Protein AF-A0ABD0NMG0-F1 (afdb_monomer_lite)

Radius of gyration: 40.28 Å; chains: 1; bounding box: 79×23×132 Å

Foldseek 3Di:
DVLCVVLVVLVVVLVVCVVVVPPCNVVSVVVNVVVVVVSVVVVVVVVVVVVVVVVVVVLVVVLLVLLVVLQVLLVVLVVVLVVLLVLLVPQDDDDALVSLVVNVVVLVVVVVCVVVSVVSLVVSVVSLVVSVVSVDDDRPNDPDDNVVVVVSVVVSVVSSVVSVVNSVVVNVVNVVVVVVVVVCVVVVVVVVVVVVVD

InterPro domains:
  IPR002017 Spectrin repeat [PF00435] (3-55)
  IPR002017 Spectrin repeat [PF00435] (66-168)
  IPR018159 Spectrin/alpha-actinin [SM00150] (68-168)
  IPR018159 Spectrin/alpha-actinin [cd00176] (3-170)

Structure (mmCIF, N/CA/C/O backbone):
data_AF-A0ABD0NMG0-F1
#
_entry.id   AF-A0ABD0NMG0-F1
#
loop_
_atom_site.group_PDB
_atom_site.id
_atom_site.type_symbol
_atom_site.label_atom_id
_atom_site.label_alt_id
_atom_site.label_comp_id
_atom_site.label_asym_id
_atom_site.label_entity_id
_atom_site.label_seq_id
_atom_site.pdbx_PDB_ins_code
_atom_site.Cartn_x
_atom_site.Cartn_y
_atom_site.Cartn_z
_atom_site.occupancy
_atom_site.B_iso_or_equiv
_atom_site.auth_seq_id
_atom_site.auth_comp_id
_atom_site.auth_asym_id
_atom_site.auth_atom_id
_atom_site.pdbx_PDB_model_num
ATOM 1 N N . ALA A 1 1 ? 34.926 8.921 -32.887 1.00 48.12 1 ALA A N 1
ATOM 2 C CA . ALA A 1 1 ? 36.175 9.014 -33.669 1.00 48.12 1 ALA A CA 1
ATOM 3 C C . ALA A 1 1 ? 36.434 7.733 -34.470 1.00 48.12 1 ALA A C 1
ATOM 5 O O . ALA A 1 1 ? 36.365 7.785 -35.687 1.00 48.12 1 ALA A O 1
ATOM 6 N N . PHE A 1 2 ? 36.580 6.569 -33.824 1.00 53.22 2 PHE A N 1
ATOM 7 C CA . PHE A 1 2 ? 36.990 5.315 -34.486 1.00 53.22 2 PHE A CA 1
ATOM 8 C C . PHE A 1 2 ? 36.037 4.762 -35.575 1.00 53.22 2 PHE A C 1
ATOM 10 O O . PHE A 1 2 ? 36.472 4.099 -36.507 1.00 53.22 2 PHE A O 1
ATOM 17 N N . GLN A 1 3 ? 34.728 5.043 -35.498 1.00 58.59 3 GLN A N 1
ATOM 18 C CA . GLN A 1 3 ? 33.740 4.494 -36.445 1.00 58.59 3 GLN A CA 1
ATOM 19 C C . GLN A 1 3 ? 33.881 5.028 -37.880 1.00 58.59 3 GLN A C 1
ATOM 21 O O . GLN A 1 3 ? 33.491 4.341 -38.814 1.00 58.59 3 GLN A O 1
ATOM 26 N N . GLN A 1 4 ? 34.406 6.240 -38.073 1.00 69.06 4 GLN A N 1
ATOM 27 C CA . GLN A 1 4 ? 34.440 6.883 -39.394 1.00 69.06 4 GLN A CA 1
ATOM 28 C C . GLN A 1 4 ? 35.815 6.809 -40.061 1.00 69.06 4 GLN A C 1
ATOM 30 O O . GLN A 1 4 ? 35.893 6.857 -41.282 1.00 69.06 4 GLN A O 1
ATOM 35 N N . GLU A 1 5 ? 36.884 6.622 -39.290 1.00 78.31 5 GLU A N 1
ATOM 36 C CA . GLU A 1 5 ? 38.265 6.699 -39.774 1.00 78.31 5 GLU A CA 1
ATOM 37 C C . GLU A 1 5 ? 38.571 5.672 -40.879 1.00 78.31 5 GLU A C 1
ATOM 39 O O . GLU A 1 5 ? 39.119 6.022 -41.922 1.00 78.31 5 GLU A O 1
ATOM 44 N N . GLY A 1 6 ? 38.115 4.424 -40.722 1.00 85.75 6 GLY A N 1
ATOM 45 C CA . GLY A 1 6 ? 38.316 3.380 -41.733 1.00 85.75 6 GLY A CA 1
ATOM 46 C C . GLY A 1 6 ? 37.591 3.652 -43.058 1.00 85.75 6 GLY A C 1
ATOM 47 O O . GLY A 1 6 ? 38.172 3.485 -44.130 1.00 85.75 6 GLY A O 1
ATOM 48 N N . ILE A 1 7 ? 36.337 4.112 -43.005 1.00 90.31 7 ILE A N 1
ATOM 49 C CA . ILE A 1 7 ? 35.556 4.442 -44.209 1.00 90.31 7 ILE A CA 1
ATOM 50 C C . ILE A 1 7 ? 36.103 5.699 -44.886 1.00 90.31 7 ILE A C 1
ATOM 52 O O . ILE A 1 7 ? 36.190 5.732 -46.115 1.00 90.31 7 ILE A O 1
ATOM 56 N N . THR A 1 8 ? 36.519 6.701 -44.110 1.00 90.06 8 THR A N 1
ATOM 57 C CA . THR A 1 8 ? 37.160 7.915 -44.626 1.00 90.06 8 THR A CA 1
ATOM 58 C C . THR A 1 8 ? 38.449 7.575 -45.370 1.00 90.06 8 THR A C 1
ATOM 60 O O . THR A 1 8 ? 38.613 7.993 -46.514 1.00 90.06 8 THR A O 1
ATOM 63 N N . ASN A 1 9 ? 39.310 6.734 -44.790 1.00 91.25 9 ASN A N 1
ATOM 64 C CA . ASN A 1 9 ? 40.563 6.314 -45.421 1.00 91.25 9 ASN A CA 1
ATOM 65 C C . ASN A 1 9 ? 40.324 5.518 -46.714 1.00 91.25 9 ASN A C 1
ATOM 67 O O . ASN A 1 9 ? 40.939 5.804 -47.740 1.00 91.25 9 ASN A O 1
ATOM 71 N N . ILE A 1 10 ? 39.392 4.556 -46.705 1.00 92.19 10 ILE A N 1
ATOM 72 C CA . ILE A 1 10 ? 39.038 3.778 -47.907 1.00 92.19 10 ILE A CA 1
ATOM 73 C C . ILE A 1 10 ? 38.451 4.683 -49.000 1.00 92.19 10 ILE A C 1
ATOM 75 O O . ILE A 1 10 ? 38.734 4.485 -50.182 1.00 92.19 10 ILE A O 1
ATOM 79 N N . THR A 1 11 ? 37.650 5.680 -48.621 1.00 94.06 11 THR A N 1
ATOM 80 C CA . THR A 1 11 ? 37.059 6.639 -49.565 1.00 94.06 11 THR A CA 1
ATOM 81 C C . THR A 1 11 ? 38.136 7.518 -50.197 1.00 94.06 11 THR A C 1
ATOM 83 O O . THR A 1 11 ? 38.193 7.602 -51.421 1.00 94.06 11 THR A O 1
ATOM 86 N N . ALA A 1 12 ? 39.058 8.058 -49.396 1.00 94.31 12 ALA A N 1
ATOM 87 C CA . ALA A 1 12 ? 40.184 8.848 -49.888 1.00 94.31 12 ALA A CA 1
ATOM 88 C C . ALA A 1 12 ? 41.089 8.050 -50.847 1.00 94.31 12 ALA A C 1
ATOM 90 O O . ALA A 1 12 ? 41.438 8.540 -51.921 1.00 94.31 12 ALA A O 1
ATOM 91 N N . LEU A 1 13 ? 41.417 6.795 -50.512 1.00 94.25 13 LEU A N 1
ATOM 92 C CA . LEU A 1 13 ? 42.189 5.909 -51.395 1.00 94.25 13 LEU A CA 1
ATOM 93 C C . LEU A 1 13 ? 41.446 5.619 -52.706 1.00 94.25 13 LEU A C 1
ATOM 95 O O . LEU A 1 13 ? 42.047 5.638 -53.781 1.00 94.25 13 LEU A O 1
ATOM 99 N N . LYS A 1 14 ? 40.128 5.383 -52.639 1.00 95.00 14 LYS A N 1
ATOM 100 C CA . LYS A 1 14 ? 39.286 5.220 -53.832 1.00 95.00 14 LYS A CA 1
ATOM 101 C C . LYS A 1 14 ? 39.359 6.464 -54.716 1.00 95.00 14 LYS A C 1
ATOM 103 O O . LYS A 1 14 ? 39.542 6.326 -55.922 1.00 95.00 14 LYS A O 1
ATOM 108 N N . ASP A 1 15 ? 39.222 7.660 -54.143 1.00 95.00 15 ASP A N 1
ATOM 109 C CA . ASP A 1 15 ? 39.253 8.925 -54.889 1.00 95.00 15 ASP A CA 1
ATOM 110 C C . ASP A 1 15 ? 40.599 9.141 -55.592 1.00 95.00 15 ASP A C 1
ATOM 112 O O . ASP A 1 15 ? 40.628 9.476 -56.776 1.00 95.00 15 ASP A O 1
ATOM 116 N N . GLN A 1 16 ? 41.710 8.855 -54.907 1.00 95.50 16 GLN A N 1
ATOM 117 C CA . GLN A 1 16 ? 43.056 8.923 -55.486 1.00 95.50 16 GLN A CA 1
ATOM 118 C C . GLN A 1 16 ? 43.237 7.954 -56.665 1.00 95.50 16 GLN A C 1
ATOM 120 O O . GLN A 1 16 ? 43.752 8.347 -57.713 1.00 95.50 16 GLN A O 1
ATOM 125 N N . LEU A 1 17 ? 42.779 6.702 -56.535 1.00 94.06 17 LEU A N 1
ATOM 126 C CA . LEU A 1 17 ? 42.878 5.701 -57.607 1.00 94.06 17 LEU A CA 1
ATOM 127 C C . LEU A 1 17 ? 42.021 6.060 -58.830 1.00 94.06 17 LEU A C 1
ATOM 129 O O . LEU A 1 17 ? 42.438 5.809 -59.964 1.00 94.06 17 LEU A O 1
ATOM 133 N N . LEU A 1 18 ? 40.848 6.668 -58.621 1.00 93.38 18 LEU A N 1
ATOM 134 C CA . LEU A 1 18 ? 40.021 7.178 -59.717 1.00 93.38 18 LEU A CA 1
ATOM 135 C C . LEU A 1 18 ? 40.681 8.377 -60.411 1.00 93.38 18 LEU A C 1
ATOM 137 O O . LEU A 1 18 ? 40.721 8.418 -61.641 1.00 93.38 18 LEU A O 1
ATOM 141 N N . ALA A 1 19 ? 41.249 9.317 -59.648 1.00 95.25 19 ALA A N 1
ATOM 142 C CA . ALA A 1 19 ? 41.965 10.472 -60.193 1.00 95.25 19 ALA A CA 1
ATOM 143 C C . ALA A 1 19 ? 43.193 10.055 -61.025 1.00 95.25 19 ALA A C 1
ATOM 145 O O . ALA A 1 19 ? 43.453 10.628 -62.083 1.00 95.25 19 ALA A O 1
ATOM 146 N N . ALA A 1 20 ? 43.893 8.999 -60.600 1.00 95.31 20 ALA A N 1
ATOM 147 C CA . ALA A 1 20 ? 45.013 8.398 -61.326 1.00 95.31 20 ALA A CA 1
ATOM 148 C C . ALA A 1 20 ? 44.593 7.545 -62.545 1.00 95.31 20 ALA A C 1
ATOM 150 O O . ALA A 1 20 ? 45.452 6.955 -63.197 1.00 95.31 20 ALA A O 1
ATOM 151 N N . LYS A 1 21 ? 43.290 7.462 -62.866 1.00 93.50 21 LYS A N 1
ATOM 152 C CA . LYS A 1 21 ? 42.727 6.652 -63.966 1.00 93.50 21 LYS A CA 1
ATOM 153 C C . LYS A 1 21 ? 43.139 5.178 -63.895 1.00 93.50 21 LYS A C 1
ATOM 155 O O . LYS A 1 21 ? 43.466 4.562 -64.910 1.00 93.50 21 LYS A O 1
ATOM 160 N N . HIS A 1 22 ? 43.107 4.597 -62.696 1.00 94.69 22 HIS A N 1
ATOM 161 C CA . HIS A 1 22 ? 43.467 3.198 -62.489 1.00 94.69 22 HIS A CA 1
ATOM 162 C C . HIS A 1 22 ? 42.658 2.261 -63.410 1.00 94.69 22 HIS A C 1
ATOM 164 O O . HIS A 1 22 ? 41.446 2.427 -63.572 1.00 94.69 22 HIS A O 1
ATOM 170 N N . VAL A 1 23 ? 43.298 1.230 -63.970 1.00 94.81 23 VAL A N 1
ATOM 171 C CA . VAL A 1 23 ? 42.691 0.271 -64.922 1.00 94.81 23 VAL A CA 1
ATOM 172 C C . VAL A 1 23 ? 41.397 -0.380 -64.404 1.00 94.81 23 VAL A C 1
ATOM 174 O O . VAL A 1 23 ? 40.480 -0.659 -65.171 1.00 94.81 23 VAL A O 1
ATOM 177 N N . GLN A 1 24 ? 41.274 -0.559 -63.086 1.00 95.50 24 GLN A N 1
ATOM 178 C CA . GLN A 1 24 ? 40.092 -1.147 -62.437 1.00 95.50 24 GLN A CA 1
ATOM 179 C C . GLN A 1 24 ? 39.096 -0.120 -61.866 1.00 95.50 24 GLN A C 1
ATOM 181 O O . GLN A 1 24 ? 38.276 -0.482 -61.025 1.00 95.50 24 GLN A O 1
ATOM 186 N N . SER A 1 25 ? 39.136 1.145 -62.299 1.00 93.00 25 SER A N 1
ATOM 187 C CA . SER A 1 25 ? 38.320 2.240 -61.736 1.00 93.00 25 SER A CA 1
ATOM 188 C C . SER A 1 25 ? 36.834 1.881 -61.561 1.00 93.00 25 SER A C 1
ATOM 190 O O . SER A 1 25 ? 36.295 2.026 -60.466 1.00 93.00 25 SER A O 1
ATOM 192 N N . LYS A 1 26 ? 36.195 1.297 -62.589 1.00 94.19 26 LYS A N 1
ATOM 193 C CA . LYS A 1 26 ? 34.780 0.869 -62.536 1.00 94.19 26 LYS A CA 1
ATOM 194 C C . LYS A 1 26 ? 34.503 -0.169 -61.440 1.00 94.19 26 LYS A C 1
ATOM 196 O O . LYS A 1 26 ? 33.483 -0.108 -60.761 1.00 94.19 26 LYS A O 1
ATOM 201 N N . ALA A 1 27 ? 35.408 -1.132 -61.261 1.00 95.06 27 ALA A N 1
ATOM 202 C CA . ALA A 1 27 ? 35.255 -2.183 -60.256 1.00 95.06 27 ALA A CA 1
ATOM 203 C C . ALA A 1 27 ? 35.481 -1.649 -58.831 1.00 95.06 27 ALA A C 1
ATOM 205 O O . ALA A 1 27 ? 34.781 -2.058 -57.903 1.00 95.06 27 ALA A O 1
ATOM 206 N N . ILE A 1 28 ? 36.434 -0.725 -58.661 1.00 93.75 28 ILE A N 1
ATOM 207 C CA . ILE A 1 28 ? 36.710 -0.052 -57.384 1.00 93.75 28 ILE A CA 1
ATOM 208 C C . ILE A 1 28 ? 35.500 0.788 -56.958 1.00 93.75 28 ILE A C 1
ATOM 210 O O . ILE A 1 28 ? 35.061 0.684 -55.814 1.00 93.75 28 ILE A O 1
ATOM 214 N N . GLU A 1 29 ? 34.920 1.557 -57.880 1.00 94.50 29 GLU A N 1
ATOM 215 C CA . GLU A 1 29 ? 33.723 2.364 -57.628 1.00 94.50 29 GLU A CA 1
ATOM 216 C C . GLU A 1 29 ? 32.519 1.499 -57.226 1.00 94.50 29 GLU A C 1
ATOM 218 O O . GLU A 1 29 ? 31.898 1.747 -56.193 1.00 94.50 29 GLU A O 1
ATOM 223 N N . ALA A 1 30 ? 32.238 0.419 -57.964 1.00 96.19 30 ALA A N 1
ATOM 224 C CA . ALA A 1 30 ? 31.141 -0.496 -57.638 1.00 96.19 30 ALA A CA 1
ATOM 225 C C . ALA A 1 30 ? 31.316 -1.174 -56.262 1.00 96.19 30 ALA A C 1
ATOM 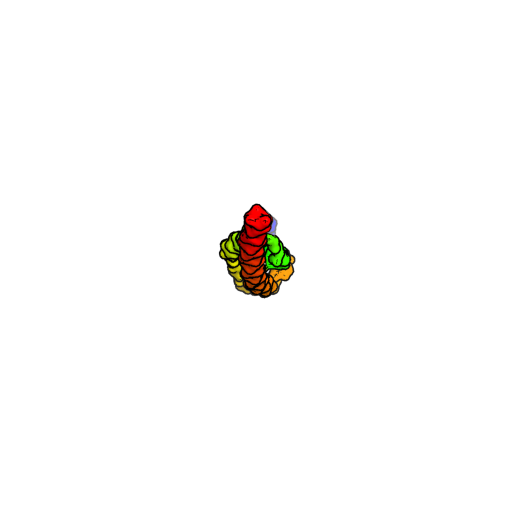227 O O . ALA A 1 30 ? 30.357 -1.321 -55.491 1.00 96.19 30 ALA A O 1
ATOM 228 N N . ARG A 1 31 ? 32.550 -1.574 -55.923 1.00 95.56 31 ARG A N 1
ATOM 229 C CA . ARG A 1 31 ? 32.879 -2.143 -54.607 1.00 95.56 31 ARG A CA 1
ATOM 230 C C . ARG A 1 31 ? 32.717 -1.121 -53.488 1.00 95.56 31 ARG A C 1
ATOM 232 O O . ARG A 1 31 ? 32.139 -1.459 -52.456 1.00 95.56 31 ARG A O 1
ATOM 239 N N . HIS A 1 32 ? 33.179 0.111 -53.695 1.00 95.38 32 HIS A N 1
ATOM 240 C CA . HIS A 1 32 ? 33.015 1.202 -52.732 1.00 95.38 32 HIS A CA 1
ATOM 241 C C . HIS A 1 32 ? 31.535 1.532 -52.509 1.00 95.38 32 HIS A C 1
ATOM 243 O O . HIS A 1 32 ? 31.096 1.568 -51.363 1.00 95.38 32 HIS A O 1
ATOM 249 N N . ALA A 1 33 ? 30.728 1.630 -53.568 1.00 95.44 33 ALA A N 1
ATOM 250 C CA . ALA A 1 33 ? 29.285 1.848 -53.452 1.00 95.44 33 ALA A CA 1
ATOM 251 C C . ALA A 1 33 ? 28.589 0.734 -52.647 1.00 95.44 33 ALA A C 1
ATOM 253 O O . ALA A 1 33 ? 27.759 1.003 -51.774 1.00 95.44 33 ALA A O 1
ATOM 254 N N . THR A 1 34 ? 28.967 -0.527 -52.882 1.00 96.88 34 THR A N 1
ATOM 255 C CA . THR A 1 34 ? 28.452 -1.674 -52.117 1.00 96.88 34 THR A CA 1
ATOM 256 C C . THR A 1 34 ? 28.867 -1.606 -50.645 1.00 96.88 34 THR A C 1
ATOM 258 O O . THR A 1 34 ? 28.039 -1.838 -49.760 1.00 96.88 34 THR A O 1
ATOM 261 N N . LEU A 1 35 ? 30.130 -1.264 -50.370 1.00 94.62 35 LEU A N 1
ATOM 262 C CA . LEU A 1 35 ? 30.639 -1.058 -49.014 1.00 94.62 35 LEU A CA 1
ATOM 263 C C . LEU A 1 35 ? 29.855 0.047 -48.297 1.00 94.62 35 LEU A C 1
ATOM 265 O O . LEU A 1 35 ? 29.362 -0.188 -47.196 1.00 94.62 35 LEU A O 1
ATOM 269 N N . MET A 1 36 ? 29.670 1.204 -48.937 1.00 94.31 36 MET A N 1
ATOM 270 C CA . MET A 1 36 ? 28.926 2.334 -48.376 1.00 94.31 36 MET A CA 1
ATOM 271 C C . MET A 1 36 ? 27.466 1.984 -48.098 1.00 94.31 36 MET A C 1
ATOM 273 O O . MET A 1 36 ? 26.945 2.326 -47.037 1.00 94.31 36 MET A O 1
ATOM 277 N N . LYS A 1 37 ? 26.809 1.232 -48.991 1.00 96.31 37 LYS A N 1
ATOM 278 C CA . LYS A 1 37 ? 25.446 0.738 -48.756 1.00 96.31 37 LYS A CA 1
ATOM 279 C C . LYS A 1 37 ? 25.372 -0.137 -47.500 1.00 96.31 37 LYS A C 1
ATOM 281 O O . LYS A 1 37 ? 24.508 0.086 -46.654 1.00 96.31 37 LYS A O 1
ATOM 286 N N . ARG A 1 38 ? 26.282 -1.108 -47.356 1.00 95.38 38 ARG A N 1
ATOM 287 C CA . ARG A 1 38 ? 26.332 -1.999 -46.180 1.00 95.38 38 ARG A CA 1
ATOM 288 C C . ARG A 1 38 ? 26.667 -1.232 -44.903 1.00 95.38 38 ARG A C 1
ATOM 290 O O . ARG A 1 38 ? 26.063 -1.492 -43.868 1.00 95.38 38 ARG A O 1
ATOM 297 N N . TRP A 1 39 ? 27.588 -0.275 -44.983 1.00 93.44 39 TRP A N 1
ATOM 298 C CA . TRP A 1 39 ? 27.972 0.579 -43.864 1.00 93.44 39 TRP A CA 1
ATOM 299 C C . TRP A 1 39 ? 26.800 1.432 -43.366 1.00 93.44 39 TRP A C 1
ATOM 301 O O . TRP A 1 39 ? 26.477 1.404 -42.180 1.00 93.44 39 TRP A O 1
ATOM 311 N N . ASN A 1 40 ? 26.091 2.109 -44.271 1.00 93.56 40 ASN A N 1
ATOM 312 C CA . ASN A 1 40 ? 24.914 2.908 -43.923 1.00 93.56 40 ASN A CA 1
ATOM 313 C C . ASN A 1 40 ? 23.786 2.043 -43.342 1.00 93.56 40 ASN A C 1
ATOM 315 O O . ASN A 1 40 ? 23.146 2.435 -42.366 1.00 93.56 40 ASN A O 1
ATOM 319 N N . GLN A 1 41 ? 23.573 0.842 -43.890 1.00 96.38 41 GLN A N 1
ATOM 320 C CA . GLN A 1 41 ? 22.610 -0.111 -43.338 1.00 96.38 41 GLN A CA 1
ATOM 321 C C . GLN A 1 41 ? 23.002 -0.560 -41.923 1.00 96.38 41 GLN A C 1
ATOM 323 O O . GLN A 1 41 ? 22.148 -0.617 -41.040 1.00 96.38 41 GLN A O 1
ATOM 328 N N . LEU A 1 42 ? 24.285 -0.841 -41.677 1.00 94.50 42 LEU A N 1
ATOM 329 C CA . LEU A 1 42 ? 24.785 -1.199 -40.351 1.00 94.50 42 LEU A CA 1
ATOM 330 C C . LEU A 1 42 ? 24.587 -0.059 -39.344 1.00 94.50 42 LEU A C 1
ATOM 332 O O . LEU A 1 42 ? 24.118 -0.310 -38.235 1.00 94.50 42 LEU A O 1
ATOM 336 N N . LEU A 1 43 ? 24.897 1.184 -39.728 1.00 93.69 43 LEU A N 1
ATOM 337 C CA . LEU A 1 43 ? 24.670 2.360 -38.885 1.00 93.69 43 LEU A CA 1
ATOM 338 C C . LEU A 1 43 ? 23.186 2.532 -38.546 1.00 93.69 43 LEU A C 1
ATOM 340 O O . LEU A 1 43 ? 22.848 2.713 -37.377 1.00 93.69 43 LEU A O 1
ATOM 344 N N . SER A 1 44 ? 22.304 2.413 -39.542 1.00 96.38 44 SER A N 1
ATOM 345 C CA . SER A 1 44 ? 20.854 2.490 -39.345 1.00 96.38 44 SER A CA 1
ATOM 346 C C . SER A 1 44 ? 20.348 1.390 -38.404 1.00 96.38 44 SER A C 1
ATOM 348 O O . SER A 1 44 ? 19.664 1.683 -37.423 1.00 96.38 44 SER A O 1
ATOM 350 N N . ASN A 1 45 ? 20.765 0.139 -38.623 1.00 97.56 45 ASN A N 1
ATOM 351 C CA . ASN A 1 45 ? 20.406 -0.993 -37.767 1.00 97.56 45 ASN A CA 1
ATOM 352 C C . ASN A 1 45 ? 20.926 -0.821 -36.331 1.00 97.56 45 ASN A C 1
ATOM 354 O O . ASN A 1 45 ? 20.210 -1.119 -35.375 1.00 97.56 45 ASN A O 1
ATOM 358 N N . SER A 1 46 ? 22.156 -0.327 -36.168 1.00 96.50 46 SER A N 1
ATOM 359 C CA . SER A 1 46 ? 22.762 -0.057 -34.861 1.00 96.50 46 SER A CA 1
ATOM 360 C C . SER A 1 46 ? 22.009 1.044 -34.111 1.00 96.50 46 SER A C 1
ATOM 362 O O . SER A 1 46 ? 21.646 0.864 -32.948 1.00 96.50 46 SER A O 1
ATOM 364 N N . ALA A 1 47 ? 21.681 2.147 -34.791 1.00 96.31 47 ALA A N 1
ATOM 365 C CA . ALA A 1 47 ? 20.886 3.232 -34.224 1.00 96.31 47 ALA A CA 1
ATOM 366 C C . ALA A 1 47 ? 19.477 2.760 -33.827 1.00 96.31 47 ALA A C 1
ATOM 368 O O . ALA A 1 47 ? 19.029 3.033 -32.712 1.00 96.31 47 ALA A O 1
ATOM 369 N N . ALA A 1 48 ? 18.807 1.989 -34.690 1.00 97.94 48 ALA A N 1
ATOM 370 C CA . ALA A 1 48 ? 17.493 1.416 -34.405 1.00 97.94 48 ALA A CA 1
ATOM 371 C C . ALA A 1 48 ? 17.531 0.455 -33.207 1.00 97.94 48 ALA A C 1
ATOM 373 O O . ALA A 1 48 ? 16.660 0.513 -32.339 1.00 97.94 48 ALA A O 1
ATOM 374 N N . ARG A 1 49 ? 18.560 -0.399 -33.112 1.00 97.88 49 ARG A N 1
ATOM 375 C CA . ARG A 1 49 ? 18.754 -1.294 -31.964 1.00 97.88 49 ARG A CA 1
ATOM 376 C C . ARG A 1 49 ? 19.010 -0.511 -30.680 1.00 97.88 49 ARG A C 1
ATOM 378 O O . ARG A 1 49 ? 18.385 -0.814 -29.670 1.00 97.88 49 ARG A O 1
ATOM 385 N N . LYS A 1 50 ? 19.886 0.499 -30.711 1.00 97.62 50 LYS A N 1
ATOM 386 C CA . LYS A 1 50 ? 20.156 1.364 -29.554 1.00 97.62 50 LYS A CA 1
ATOM 387 C C . LYS A 1 50 ? 18.876 2.037 -29.063 1.00 97.62 50 LYS A C 1
ATOM 389 O O . LYS A 1 50 ? 18.614 2.013 -27.867 1.00 97.62 50 LYS A O 1
ATOM 394 N N . LYS A 1 51 ? 18.066 2.583 -29.976 1.00 98.12 51 LYS A N 1
ATOM 395 C CA . LYS A 1 51 ? 16.773 3.191 -29.642 1.00 98.12 51 LYS A CA 1
ATOM 396 C C . LYS A 1 51 ? 15.854 2.196 -28.923 1.00 98.12 51 LYS A C 1
ATOM 398 O O . LYS A 1 51 ? 15.414 2.491 -27.821 1.00 98.12 51 LYS A O 1
ATOM 403 N N . LYS A 1 52 ? 15.658 0.998 -29.487 1.00 97.94 52 LYS A N 1
ATOM 404 C CA . LYS A 1 52 ? 14.831 -0.053 -28.866 1.00 97.94 52 LYS A CA 1
ATOM 405 C C . LYS A 1 52 ? 15.331 -0.471 -27.481 1.00 97.94 52 LYS A C 1
ATOM 407 O O . LYS A 1 52 ? 14.526 -0.705 -26.591 1.00 97.94 52 LYS A O 1
ATOM 412 N N . LEU A 1 53 ? 16.650 -0.572 -27.293 1.00 98.12 53 LEU A N 1
ATOM 413 C CA . LEU A 1 53 ? 17.235 -0.918 -25.994 1.00 98.12 53 LEU A CA 1
ATOM 414 C C . LEU A 1 53 ? 16.988 0.169 -24.945 1.00 98.12 53 LEU A C 1
ATOM 416 O O . LEU A 1 53 ? 16.665 -0.162 -23.812 1.00 98.12 53 LEU A O 1
ATOM 420 N N . LEU A 1 54 ? 17.103 1.445 -25.320 1.00 98.06 54 LEU A N 1
ATOM 421 C CA . LEU A 1 54 ? 16.814 2.562 -24.417 1.00 98.06 54 LEU A CA 1
ATOM 422 C C . LEU A 1 54 ? 15.324 2.633 -24.058 1.00 98.06 54 LEU A C 1
ATOM 424 O O . LEU A 1 54 ? 14.986 2.855 -22.902 1.00 98.06 54 LEU A O 1
ATOM 428 N N . GLU A 1 55 ? 14.435 2.396 -25.026 1.00 96.69 55 GLU A N 1
ATOM 429 C CA . GLU A 1 55 ? 12.988 2.323 -24.784 1.00 96.69 55 GLU A CA 1
ATOM 430 C C . GLU A 1 55 ? 12.632 1.167 -23.839 1.00 96.69 55 GLU A C 1
ATOM 432 O O . GLU A 1 55 ? 11.861 1.356 -22.900 1.00 96.69 55 GLU A O 1
ATOM 437 N N . ALA A 1 56 ? 13.233 -0.010 -24.039 1.00 94.88 56 ALA A N 1
ATOM 438 C CA . ALA A 1 56 ? 13.051 -1.157 -23.153 1.00 94.88 56 ALA A CA 1
ATOM 439 C C . ALA A 1 56 ? 13.619 -0.897 -21.748 1.00 94.88 56 ALA A C 1
ATOM 441 O O . ALA A 1 56 ? 12.971 -1.219 -20.758 1.00 94.88 56 ALA A O 1
ATOM 442 N N . GLN A 1 57 ? 14.802 -0.285 -21.647 1.00 96.00 57 GLN A N 1
ATOM 443 C CA . GLN A 1 57 ? 15.402 0.085 -20.365 1.00 96.00 57 GLN A CA 1
ATOM 444 C C . GLN A 1 57 ? 14.495 1.040 -19.581 1.00 96.00 57 GLN A C 1
ATOM 446 O O . GLN A 1 57 ? 14.249 0.820 -18.399 1.00 96.00 57 GLN A O 1
ATOM 451 N N . GLU A 1 58 ? 13.969 2.075 -20.237 1.00 95.56 58 GLU A N 1
ATOM 452 C CA . GLU A 1 58 ? 13.062 3.033 -19.604 1.00 95.56 58 GLU A CA 1
ATOM 453 C C . GLU A 1 58 ? 11.742 2.379 -19.180 1.00 95.56 58 GLU A C 1
ATOM 455 O O . GLU A 1 58 ? 11.206 2.685 -18.117 1.00 95.56 58 GLU A O 1
ATOM 460 N N . HIS A 1 59 ? 11.230 1.451 -19.988 1.00 92.31 59 HIS A N 1
ATOM 461 C CA . HIS A 1 59 ? 10.057 0.661 -19.638 1.00 92.31 59 HIS A CA 1
ATOM 462 C C . HIS A 1 59 ? 10.286 -0.154 -18.357 1.00 92.31 59 HIS A C 1
ATOM 464 O O . HIS A 1 59 ? 9.494 -0.046 -17.423 1.00 92.31 59 HIS A O 1
ATOM 470 N N . PHE A 1 60 ? 11.391 -0.901 -18.270 1.00 92.25 60 PHE A N 1
ATOM 471 C CA . PHE A 1 60 ? 11.712 -1.684 -17.073 1.00 92.25 60 PHE A CA 1
ATOM 472 C C . PHE A 1 60 ? 11.995 -0.814 -15.847 1.00 92.25 60 PHE A C 1
ATOM 474 O O . PHE A 1 60 ? 11.582 -1.182 -14.753 1.00 92.25 60 PHE A O 1
ATOM 481 N N . ARG A 1 61 ? 12.606 0.363 -16.021 1.00 94.69 61 ARG A N 1
ATOM 482 C CA . ARG A 1 61 ? 12.816 1.323 -14.927 1.00 94.69 61 ARG A CA 1
ATOM 483 C C . ARG A 1 61 ? 11.495 1.766 -14.292 1.00 94.69 61 ARG A C 1
ATOM 485 O O . ARG A 1 61 ? 11.374 1.786 -13.075 1.00 94.69 61 ARG A O 1
ATOM 492 N N . LYS A 1 62 ? 10.478 2.065 -15.107 1.00 94.38 62 LYS A N 1
ATOM 493 C CA . LYS A 1 62 ? 9.143 2.436 -14.602 1.00 94.38 62 LYS A CA 1
ATOM 494 C C . LYS A 1 62 ? 8.467 1.293 -13.848 1.00 94.38 62 LYS A C 1
ATOM 496 O O . LYS A 1 62 ? 7.834 1.531 -12.825 1.00 94.38 62 LYS A O 1
ATOM 501 N N . VAL A 1 63 ? 8.597 0.065 -14.350 1.00 94.25 63 VAL A N 1
ATOM 502 C CA . VAL A 1 63 ? 8.082 -1.132 -13.668 1.00 94.25 63 VAL A CA 1
ATOM 503 C C . VAL A 1 63 ? 8.772 -1.322 -12.320 1.00 94.25 63 VAL A C 1
ATOM 505 O O . VAL A 1 63 ? 8.112 -1.589 -11.321 1.00 94.25 63 VAL A O 1
ATOM 508 N N . GLU A 1 64 ? 10.090 -1.153 -12.279 1.00 95.12 64 GLU A N 1
ATOM 509 C CA . GLU A 1 64 ? 10.879 -1.263 -11.057 1.00 95.12 64 GLU A CA 1
ATOM 510 C C . GLU A 1 64 ? 10.476 -0.216 -10.009 1.00 95.12 64 GLU A C 1
ATOM 512 O O . GLU A 1 64 ? 10.264 -0.566 -8.847 1.00 95.12 64 GLU A O 1
ATOM 517 N N . ASP A 1 65 ? 10.269 1.039 -10.418 1.00 96.31 65 ASP A N 1
ATOM 518 C CA . ASP A 1 65 ? 9.781 2.101 -9.531 1.00 96.31 65 ASP A CA 1
ATOM 519 C C . ASP A 1 65 ? 8.401 1.757 -8.933 1.00 96.31 65 ASP A C 1
ATOM 521 O O . ASP A 1 65 ? 8.171 1.945 -7.731 1.00 96.31 65 ASP A O 1
ATOM 525 N N . LEU A 1 66 ? 7.487 1.203 -9.741 1.00 96.56 66 LEU A N 1
ATOM 526 C CA . LEU A 1 66 ? 6.183 0.724 -9.270 1.00 96.56 66 LEU A CA 1
ATOM 527 C C . LEU A 1 66 ? 6.328 -0.437 -8.282 1.00 96.56 66 LEU A C 1
ATOM 529 O O . LEU A 1 66 ? 5.699 -0.417 -7.222 1.00 96.56 66 LEU A O 1
ATOM 533 N N . PHE A 1 67 ? 7.183 -1.417 -8.582 1.00 96.88 67 PHE A N 1
ATOM 534 C CA . PHE A 1 67 ? 7.430 -2.552 -7.697 1.00 96.88 67 PHE A CA 1
ATOM 535 C C . PHE A 1 67 ? 7.981 -2.126 -6.335 1.00 96.88 67 PHE A C 1
ATOM 537 O O . PHE A 1 67 ? 7.488 -2.587 -5.303 1.00 96.88 67 PHE A O 1
ATOM 544 N N . LEU A 1 68 ? 8.967 -1.228 -6.315 1.00 97.62 68 LEU A N 1
ATOM 545 C CA . LEU A 1 68 ? 9.535 -0.699 -5.076 1.00 97.62 68 LEU A CA 1
ATOM 546 C C . LEU A 1 68 ? 8.500 0.105 -4.283 1.00 97.62 68 LEU A C 1
ATOM 548 O O . LEU A 1 68 ? 8.463 0.026 -3.054 1.00 97.62 68 LEU A O 1
ATOM 552 N N . THR A 1 69 ? 7.647 0.865 -4.971 1.00 97.75 69 THR A N 1
ATOM 553 C CA . THR A 1 69 ? 6.581 1.645 -4.332 1.00 97.75 69 THR A CA 1
ATOM 554 C C . THR A 1 69 ? 5.535 0.734 -3.697 1.00 97.75 69 THR A C 1
ATOM 556 O O . THR A 1 69 ? 5.189 0.931 -2.531 1.00 97.75 69 THR A O 1
ATOM 559 N N . PHE A 1 70 ? 5.083 -0.293 -4.423 1.00 97.81 70 PHE A N 1
ATOM 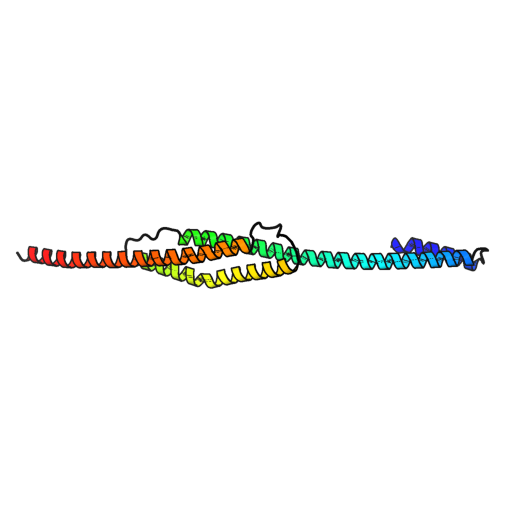560 C CA . PHE A 1 70 ? 4.164 -1.299 -3.897 1.00 97.81 70 PHE A CA 1
ATOM 561 C C . PHE A 1 70 ? 4.771 -2.016 -2.689 1.00 97.81 70 PHE A C 1
ATOM 563 O O . PHE A 1 70 ? 4.146 -2.051 -1.638 1.00 97.81 70 PHE A O 1
ATOM 570 N N . ALA A 1 71 ? 6.013 -2.504 -2.788 1.00 98.00 71 ALA A N 1
ATOM 571 C CA . ALA A 1 71 ? 6.679 -3.228 -1.703 1.00 98.00 71 ALA A CA 1
ATOM 572 C C . ALA A 1 71 ? 6.769 -2.399 -0.410 1.00 98.00 71 ALA A C 1
ATOM 574 O O . ALA A 1 71 ? 6.455 -2.895 0.672 1.00 98.00 71 ALA A O 1
ATOM 575 N N . LYS A 1 72 ? 7.136 -1.115 -0.522 1.00 98.06 72 LYS A N 1
ATOM 576 C CA . LYS A 1 72 ? 7.196 -0.197 0.625 1.00 98.06 72 LYS A CA 1
ATOM 577 C C . LYS A 1 72 ? 5.822 0.031 1.250 1.00 98.06 72 LYS A C 1
ATOM 579 O O . LYS A 1 72 ? 5.693 -0.043 2.468 1.00 98.06 72 LYS A O 1
ATOM 584 N N . LYS A 1 73 ? 4.803 0.302 0.428 1.00 97.88 73 LYS A N 1
ATOM 585 C CA . LYS A 1 73 ? 3.436 0.535 0.913 1.00 97.88 73 LYS A CA 1
ATOM 586 C C . LYS A 1 73 ? 2.821 -0.724 1.520 1.00 97.88 73 LYS A C 1
ATOM 588 O O . LYS A 1 73 ? 2.206 -0.628 2.571 1.00 97.88 73 LYS A O 1
ATOM 593 N N . ALA A 1 74 ? 3.039 -1.888 0.912 1.00 97.81 74 ALA A N 1
ATOM 594 C CA . ALA A 1 74 ? 2.533 -3.164 1.401 1.00 97.81 74 ALA A CA 1
ATOM 595 C C . ALA A 1 74 ? 3.148 -3.506 2.762 1.00 97.81 74 ALA A C 1
ATOM 597 O O . ALA A 1 74 ? 2.428 -3.878 3.679 1.00 97.81 74 ALA A O 1
ATOM 598 N N . SER A 1 75 ? 4.458 -3.288 2.928 1.00 97.25 75 SER A N 1
ATOM 599 C CA . SER A 1 75 ? 5.122 -3.467 4.222 1.00 97.25 75 SER A CA 1
ATOM 600 C C . SER A 1 75 ? 4.568 -2.526 5.292 1.00 97.25 75 SER A C 1
ATOM 602 O O . SER A 1 75 ? 4.316 -2.969 6.406 1.00 97.25 75 SER A O 1
ATOM 604 N N . ALA A 1 76 ? 4.367 -1.244 4.967 1.00 96.69 76 ALA A N 1
ATOM 605 C CA . ALA A 1 76 ? 3.806 -0.279 5.912 1.00 96.69 76 ALA A CA 1
ATOM 606 C C . ALA A 1 76 ? 2.363 -0.635 6.306 1.00 96.69 76 ALA A C 1
ATOM 608 O O . ALA A 1 76 ? 2.015 -0.583 7.482 1.00 96.69 76 ALA A O 1
ATOM 609 N N . PHE A 1 77 ? 1.547 -1.042 5.331 1.00 96.44 77 PHE A N 1
ATOM 610 C CA . PHE A 1 77 ? 0.177 -1.489 5.558 1.00 96.44 77 PHE A CA 1
ATOM 611 C C . PHE A 1 77 ? 0.123 -2.758 6.415 1.00 96.44 77 PHE A C 1
ATOM 613 O O . PHE A 1 77 ? -0.683 -2.825 7.336 1.00 96.44 77 PHE A O 1
ATOM 620 N N . ASN A 1 78 ? 1.007 -3.731 6.170 1.00 94.44 78 ASN A N 1
ATOM 621 C CA . ASN A 1 78 ? 1.083 -4.947 6.978 1.00 94.44 78 ASN A CA 1
ATOM 622 C C . ASN A 1 78 ? 1.449 -4.637 8.433 1.00 94.44 78 ASN A C 1
ATOM 624 O O . ASN A 1 78 ? 0.776 -5.113 9.336 1.00 94.44 78 ASN A O 1
ATOM 628 N N . SER A 1 79 ? 2.460 -3.795 8.672 1.00 95.25 79 SER A N 1
ATOM 629 C CA . SER A 1 79 ? 2.815 -3.388 10.038 1.00 95.25 79 SER A CA 1
ATOM 630 C C . SER A 1 79 ? 1.687 -2.625 10.737 1.00 95.25 79 SER A C 1
ATOM 632 O O . SER A 1 79 ? 1.473 -2.802 11.930 1.00 95.25 79 SER A O 1
ATOM 634 N N . TRP A 1 80 ? 0.949 -1.781 10.010 1.00 95.75 80 TRP A N 1
ATOM 635 C CA . TRP A 1 80 ? -0.241 -1.131 10.562 1.00 95.75 80 TRP A CA 1
ATOM 636 C C . TRP A 1 80 ? -1.328 -2.151 10.927 1.00 95.75 80 TRP A C 1
ATOM 638 O O . TRP A 1 80 ? -1.912 -2.052 12.003 1.00 95.75 80 TRP A O 1
ATOM 648 N N . PHE A 1 81 ? -1.574 -3.135 10.057 1.00 95.31 81 PHE A N 1
ATOM 649 C CA . PHE A 1 81 ? -2.550 -4.194 10.296 1.00 95.31 81 PHE A CA 1
ATOM 650 C C . PHE A 1 81 ? -2.178 -5.052 11.512 1.00 95.31 81 PHE A C 1
ATOM 652 O O . PHE A 1 81 ? -3.050 -5.294 12.335 1.00 95.31 81 PHE A O 1
ATOM 659 N N . GLU A 1 82 ? -0.913 -5.457 11.660 1.00 95.12 82 GLU A N 1
ATOM 660 C CA . GLU A 1 82 ? -0.444 -6.251 12.809 1.00 95.12 82 GLU A CA 1
ATOM 661 C C . GLU A 1 82 ? -0.699 -5.525 14.137 1.00 95.12 82 GLU A C 1
ATOM 663 O O . GLU A 1 82 ? -1.265 -6.113 15.055 1.00 95.12 82 GLU A O 1
ATOM 668 N N . ASN A 1 83 ? -0.381 -4.228 14.211 1.00 94.62 83 ASN A N 1
ATOM 669 C CA . ASN A 1 83 ? -0.659 -3.422 15.405 1.00 94.62 83 ASN A CA 1
ATOM 670 C C . ASN A 1 83 ? -2.170 -3.300 15.673 1.00 94.62 83 ASN A C 1
ATOM 672 O O . ASN A 1 83 ? -2.618 -3.401 16.809 1.00 94.62 83 ASN A O 1
ATOM 676 N N . ALA A 1 84 ? -2.968 -3.089 14.621 1.00 95.25 84 ALA A N 1
ATOM 677 C CA . ALA A 1 84 ? -4.419 -3.001 14.751 1.00 95.25 84 ALA A CA 1
ATOM 678 C C . ALA A 1 84 ? -5.038 -4.333 15.205 1.00 95.25 84 ALA A C 1
ATOM 680 O O . ALA A 1 84 ? -5.977 -4.342 15.996 1.00 95.25 84 ALA A O 1
ATOM 681 N N . GLU A 1 85 ? -4.535 -5.459 14.702 1.00 95.19 85 GLU A N 1
ATOM 682 C CA . GLU A 1 85 ? -4.969 -6.793 15.105 1.00 95.19 85 GLU A CA 1
ATOM 683 C C . GLU A 1 85 ? -4.611 -7.073 16.570 1.00 95.19 85 GLU A C 1
ATOM 685 O O . GLU A 1 85 ? -5.468 -7.558 17.308 1.00 95.19 85 GLU A O 1
ATOM 690 N N . GLU A 1 86 ? -3.406 -6.708 17.018 1.00 94.81 86 GLU A N 1
ATOM 691 C CA . GLU A 1 86 ? -2.996 -6.800 18.426 1.00 94.81 86 GLU A CA 1
ATOM 692 C C . GLU A 1 86 ? -3.958 -6.014 19.336 1.00 94.81 86 GLU A C 1
ATOM 694 O O . GLU A 1 86 ? -4.610 -6.603 20.201 1.00 94.81 86 GLU A O 1
ATOM 699 N N . ASP A 1 87 ? -4.167 -4.723 19.057 1.00 93.19 87 ASP A N 1
ATOM 700 C CA . ASP A 1 87 ? -5.034 -3.846 19.860 1.00 93.19 87 ASP A CA 1
ATOM 701 C C . ASP A 1 87 ? -6.500 -4.323 19.911 1.00 93.19 87 ASP A C 1
ATOM 703 O O . ASP A 1 87 ? -7.201 -4.178 20.920 1.00 93.19 87 ASP A O 1
ATOM 707 N N . LEU A 1 88 ? -7.016 -4.859 18.801 1.00 95.00 88 LEU A N 1
ATOM 708 C CA . LEU A 1 88 ? -8.417 -5.274 18.707 1.00 95.00 88 LEU A CA 1
ATOM 709 C C . LEU A 1 88 ? -8.679 -6.657 19.312 1.00 95.00 88 LEU A C 1
ATOM 711 O O . LEU A 1 88 ? -9.819 -6.929 19.703 1.00 95.00 88 LEU A O 1
ATOM 715 N N . THR A 1 89 ? -7.664 -7.520 19.378 1.00 94.25 89 THR A N 1
ATOM 716 C CA . THR A 1 89 ? -7.782 -8.883 19.923 1.00 94.25 89 THR A CA 1
ATOM 717 C C . THR A 1 89 ? -7.503 -8.965 21.423 1.00 94.25 89 THR A C 1
ATOM 719 O O . THR A 1 89 ? -7.825 -9.980 22.048 1.00 94.25 89 THR A O 1
ATOM 722 N N . ASP A 1 90 ? -6.994 -7.891 22.030 1.00 94.62 90 ASP A N 1
ATOM 723 C CA . ASP A 1 90 ? -6.845 -7.770 23.479 1.00 94.62 90 ASP A CA 1
ATOM 724 C C . ASP A 1 90 ? -8.173 -8.031 24.210 1.00 94.62 90 ASP A C 1
ATOM 726 O O . ASP A 1 90 ? -9.173 -7.405 23.886 1.00 94.62 90 ASP A O 1
ATOM 730 N N . PRO A 1 91 ? -8.260 -8.891 25.237 1.00 93.56 91 PRO A N 1
ATOM 731 C CA . PRO A 1 91 ? -9.541 -9.184 25.881 1.00 93.56 91 PRO A CA 1
ATOM 732 C C . PRO A 1 91 ? -10.223 -7.949 26.497 1.00 93.56 91 PRO A C 1
ATOM 734 O O . PRO A 1 91 ? -9.645 -7.267 27.344 1.00 93.56 91 PRO A O 1
ATOM 737 N N . VAL A 1 92 ? -11.500 -7.711 26.171 1.00 93.81 92 VAL A N 1
ATOM 738 C CA . VAL A 1 92 ? -12.300 -6.654 26.818 1.00 93.81 92 VAL A CA 1
ATOM 739 C C . VAL A 1 92 ? -12.577 -7.031 28.280 1.00 93.81 92 VAL A C 1
ATOM 741 O O . VAL A 1 92 ? -13.413 -7.890 28.565 1.00 93.81 92 VAL A O 1
ATOM 744 N N . ARG A 1 93 ? -11.882 -6.394 29.230 1.00 90.44 93 ARG A N 1
ATOM 745 C CA . ARG A 1 93 ? -12.114 -6.567 30.674 1.00 90.44 93 ARG A CA 1
ATOM 746 C C . ARG A 1 93 ? -11.999 -5.237 31.406 1.00 90.44 93 ARG A C 1
ATOM 748 O O . ARG A 1 93 ? -10.968 -4.581 31.326 1.00 90.44 93 ARG A O 1
ATOM 755 N N . CYS A 1 94 ? -13.025 -4.888 32.173 1.00 94.56 94 CYS A N 1
ATOM 756 C CA . CYS A 1 94 ? -13.033 -3.698 33.020 1.00 94.56 94 CYS A CA 1
ATOM 757 C C . CYS A 1 94 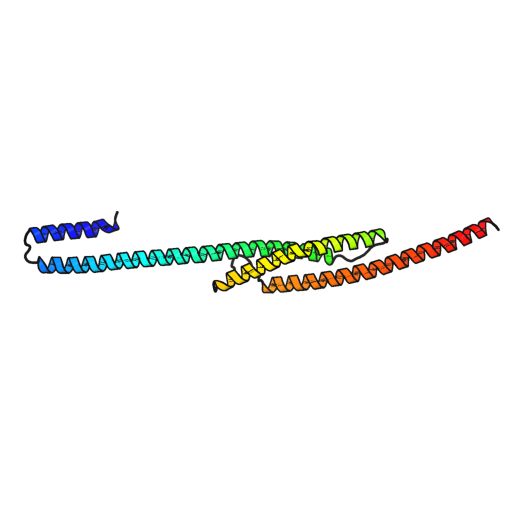? -13.834 -3.929 34.312 1.00 94.56 94 CYS A C 1
ATOM 759 O O . CYS A 1 94 ? -14.496 -4.960 34.475 1.00 94.56 94 CYS A O 1
ATOM 761 N N . ASN A 1 95 ? -13.762 -2.977 35.243 1.00 93.69 95 ASN A N 1
ATOM 762 C CA . ASN A 1 95 ? -14.359 -3.049 36.583 1.00 93.69 95 ASN A CA 1
ATOM 763 C C . ASN A 1 95 ? -15.273 -1.856 36.930 1.00 93.69 95 ASN A C 1
ATOM 765 O O . ASN A 1 95 ? -15.834 -1.815 38.036 1.00 93.69 95 ASN A O 1
ATOM 769 N N . SER A 1 96 ? -15.415 -0.894 36.014 1.00 95.56 96 SER A N 1
ATOM 770 C CA . SER A 1 96 ? -16.233 0.310 36.182 1.00 95.56 96 SER A CA 1
ATOM 771 C C . SER A 1 96 ? -16.901 0.758 34.877 1.00 95.56 96 SER A C 1
ATOM 773 O O . SER A 1 96 ? -16.506 0.351 33.779 1.00 95.56 96 SER A O 1
ATOM 775 N N . LEU A 1 97 ? -17.911 1.627 35.006 1.00 96.94 97 LEU A N 1
ATOM 776 C CA . LEU A 1 97 ? -18.577 2.270 33.871 1.00 96.94 97 LEU A CA 1
ATOM 777 C C . LEU A 1 97 ? -17.650 3.255 33.142 1.00 96.94 97 LEU A C 1
ATOM 779 O O . LEU A 1 97 ? -17.775 3.443 31.934 1.00 96.94 97 LEU A O 1
ATOM 783 N N . GLU A 1 98 ? -16.716 3.880 33.853 1.00 97.25 98 GLU A N 1
ATOM 784 C CA . GLU A 1 98 ? -15.723 4.788 33.283 1.00 97.25 98 GLU A CA 1
ATOM 785 C C . GLU A 1 98 ? -14.720 4.043 32.396 1.00 97.25 98 GLU A C 1
ATOM 787 O O . GLU A 1 98 ? -14.428 4.495 31.290 1.00 97.25 98 GLU A O 1
ATOM 792 N N . GLU A 1 99 ? -14.233 2.882 32.843 1.00 97.38 99 GLU A N 1
ATOM 793 C CA . GLU A 1 99 ? -13.283 2.068 32.077 1.00 97.38 99 GLU A CA 1
ATOM 794 C C . GLU A 1 99 ? -13.899 1.560 30.766 1.00 97.38 99 GLU A C 1
ATOM 796 O O . GLU A 1 99 ? -13.269 1.662 29.713 1.00 97.38 99 GLU A O 1
ATOM 801 N N . ILE A 1 100 ? -15.146 1.068 30.789 1.00 97.69 100 ILE A N 1
ATOM 802 C CA . ILE A 1 100 ? -15.802 0.612 29.554 1.00 97.69 100 ILE A CA 1
ATOM 803 C C . ILE A 1 100 ? -16.089 1.765 28.586 1.00 97.69 100 ILE A C 1
ATOM 805 O O . ILE A 1 100 ? -15.961 1.588 27.375 1.00 97.69 100 ILE A O 1
ATOM 809 N N . ARG A 1 101 ? -16.415 2.963 29.091 1.00 97.31 101 ARG A N 1
ATOM 810 C CA . ARG A 1 101 ? -16.552 4.159 28.245 1.00 97.31 101 ARG A CA 1
ATOM 811 C C . ARG A 1 101 ? -15.231 4.496 27.560 1.00 97.31 101 ARG A C 1
ATOM 813 O O . ARG A 1 101 ? -15.223 4.649 26.346 1.00 97.31 101 ARG A O 1
ATOM 820 N N . ALA A 1 102 ? -14.122 4.497 28.299 1.00 97.31 102 ALA A N 1
ATOM 821 C CA . ALA A 1 102 ? -12.803 4.761 27.730 1.00 97.31 102 ALA A CA 1
ATOM 822 C C . ALA A 1 102 ? -12.419 3.752 26.630 1.00 97.31 102 ALA A C 1
ATOM 824 O O . ALA A 1 102 ? -11.917 4.150 25.580 1.00 97.31 102 ALA A O 1
ATOM 825 N N . LEU A 1 103 ? -12.702 2.456 26.826 1.00 97.12 103 LEU A N 1
ATOM 826 C CA . LEU A 1 103 ? -12.454 1.429 25.803 1.00 97.12 103 LEU A CA 1
ATOM 827 C C . LEU A 1 103 ? -13.298 1.638 24.538 1.00 97.12 103 LEU A C 1
ATOM 829 O O . LEU A 1 103 ? -12.820 1.404 23.427 1.00 97.12 103 LEU A O 1
ATOM 833 N N . ARG A 1 104 ? -14.549 2.082 24.689 1.00 97.38 104 ARG A N 1
ATOM 834 C CA . ARG A 1 104 ? -15.426 2.393 23.554 1.00 97.38 104 ARG A CA 1
ATOM 835 C C . ARG A 1 104 ? -14.976 3.640 22.806 1.00 97.38 104 ARG A C 1
ATOM 837 O O . ARG A 1 104 ? -14.917 3.601 21.582 1.00 97.38 104 ARG A O 1
ATOM 844 N N . ASP A 1 105 ? -14.593 4.689 23.524 1.00 97.31 105 ASP A N 1
ATOM 845 C CA . ASP A 1 105 ? -14.074 5.917 22.922 1.00 97.31 105 ASP A CA 1
ATOM 846 C C . ASP A 1 105 ? -12.783 5.636 22.132 1.00 97.31 105 ASP A C 1
ATOM 848 O O . ASP A 1 105 ? -12.620 6.113 21.007 1.00 97.31 105 ASP A O 1
ATOM 852 N N . ALA A 1 106 ? -11.890 4.796 22.672 1.00 96.06 106 ALA A N 1
ATOM 853 C CA . ALA A 1 106 ? -10.690 4.343 21.969 1.00 96.06 106 ALA A CA 1
ATOM 854 C C . ALA A 1 106 ? -11.031 3.554 20.692 1.00 96.06 106 ALA A C 1
ATOM 856 O O . ALA A 1 106 ? -10.441 3.787 19.636 1.00 96.06 106 ALA A O 1
ATOM 857 N N . HIS A 1 107 ? -12.023 2.664 20.761 1.00 96.62 107 HIS A N 1
ATOM 858 C CA . HIS A 1 107 ? -12.498 1.924 19.596 1.00 96.62 107 HIS A CA 1
ATOM 859 C C . HIS A 1 107 ? -13.112 2.845 18.527 1.00 96.62 107 HIS A C 1
ATOM 861 O O . HIS A 1 107 ? -12.842 2.682 17.337 1.00 96.62 107 HIS A O 1
ATOM 867 N N . ASP A 1 108 ? -13.893 3.851 18.917 1.00 96.44 108 ASP A N 1
ATOM 868 C CA . ASP A 1 108 ? -14.489 4.813 17.984 1.00 96.44 108 ASP A CA 1
ATOM 869 C C . ASP A 1 108 ? -13.424 5.713 17.326 1.00 96.44 108 ASP A C 1
ATOM 871 O O . ASP A 1 108 ? -13.507 6.021 16.128 1.00 96.44 108 ASP A O 1
ATOM 875 N N . ALA A 1 109 ? -12.368 6.069 18.064 1.00 95.44 109 ALA A N 1
ATOM 876 C CA . ALA A 1 109 ? -11.196 6.741 17.507 1.00 95.44 109 ALA A CA 1
ATOM 877 C C . ALA A 1 109 ? -10.472 5.854 16.478 1.00 95.44 109 ALA A C 1
ATOM 879 O O . ALA A 1 109 ? -10.173 6.313 15.370 1.00 95.44 109 ALA A O 1
ATOM 880 N N . PHE A 1 110 ? -10.266 4.570 16.791 1.00 95.50 110 PHE A N 1
ATOM 881 C CA . PHE A 1 110 ? -9.705 3.602 15.847 1.00 95.50 110 PHE A CA 1
ATOM 882 C C . PHE A 1 110 ? -10.563 3.493 14.577 1.00 95.50 110 PHE A C 1
ATOM 884 O O . PHE A 1 110 ? -10.042 3.629 13.468 1.00 95.50 110 PHE A O 1
ATOM 891 N N . ARG A 1 111 ? -11.889 3.355 14.709 1.00 95.50 111 ARG A N 1
ATOM 892 C CA . ARG A 1 111 ? -12.815 3.310 13.563 1.00 95.50 111 ARG A CA 1
ATOM 893 C C . ARG A 1 111 ? -12.720 4.546 12.679 1.00 95.50 111 ARG A C 1
ATOM 895 O O . ARG A 1 111 ? -12.796 4.433 11.459 1.00 95.50 111 ARG A O 1
ATOM 902 N N . SER A 1 112 ? -12.543 5.716 13.282 1.00 94.56 112 SER A N 1
ATOM 903 C CA . SER A 1 112 ? -12.381 6.969 12.542 1.00 94.56 112 SER A CA 1
ATOM 904 C C . SER A 1 112 ? -11.104 6.962 11.688 1.00 94.56 112 SER A C 1
ATOM 906 O O . SER A 1 112 ? -11.099 7.497 10.575 1.00 94.56 112 SER A O 1
ATOM 908 N N . SER A 1 113 ? -10.044 6.289 12.153 1.00 92.50 113 SER A N 1
ATOM 909 C CA . SER A 1 113 ? -8.787 6.142 11.407 1.00 92.50 113 SER A CA 1
ATOM 910 C C . SER A 1 113 ? -8.875 5.195 10.197 1.00 92.50 113 SER A C 1
ATOM 912 O O . SER A 1 113 ? -8.073 5.322 9.269 1.00 92.50 113 SER A O 1
ATOM 914 N N . LEU A 1 114 ? -9.879 4.304 10.142 1.00 94.62 114 LEU A N 1
ATOM 915 C CA . LEU A 1 114 ? -10.018 3.299 9.074 1.00 94.62 114 LEU A CA 1
ATOM 916 C C . LEU A 1 114 ? -10.144 3.903 7.678 1.00 94.62 114 LEU A C 1
ATOM 918 O O . LEU A 1 114 ? -9.691 3.294 6.717 1.00 94.62 114 LEU A O 1
ATOM 922 N N . SER A 1 115 ? -10.711 5.104 7.559 1.00 94.56 115 SER A N 1
ATOM 923 C CA . SER A 1 115 ? -10.821 5.800 6.270 1.00 94.56 115 SER A CA 1
ATOM 924 C C . SER A 1 115 ? -9.454 6.075 5.627 1.00 94.56 115 SER A C 1
ATOM 926 O O . SER A 1 115 ? -9.303 5.960 4.411 1.00 94.56 115 SER A O 1
ATOM 928 N N . SER A 1 116 ? -8.436 6.384 6.438 1.00 94.81 116 SER A N 1
ATOM 929 C CA . SER A 1 116 ? -7.064 6.570 5.956 1.00 94.81 116 SER A CA 1
ATOM 930 C C . SER A 1 116 ? -6.450 5.240 5.525 1.00 94.81 116 SER A C 1
ATOM 932 O O . SER A 1 116 ? -5.840 5.163 4.461 1.00 94.81 116 SER A O 1
ATOM 934 N N . ALA A 1 117 ? -6.643 4.185 6.318 1.00 94.88 117 ALA A N 1
ATOM 935 C CA . ALA A 1 117 ? -6.131 2.858 5.990 1.00 94.88 117 ALA A CA 1
ATOM 936 C C . ALA A 1 117 ? -6.792 2.273 4.730 1.00 94.88 117 ALA A C 1
ATOM 938 O O . ALA A 1 117 ? -6.122 1.664 3.900 1.00 94.88 117 ALA A O 1
ATOM 939 N N . GLU A 1 118 ? -8.089 2.518 4.536 1.00 96.56 118 GLU A N 1
ATOM 940 C CA . GLU A 1 118 ? -8.817 2.149 3.322 1.00 96.56 118 GLU A CA 1
ATOM 941 C C . GLU A 1 118 ? -8.273 2.897 2.095 1.00 96.56 118 GLU A C 1
ATOM 943 O O . GLU A 1 118 ? -8.133 2.318 1.017 1.00 96.56 118 GLU A O 1
ATOM 948 N N . ALA A 1 119 ? -7.905 4.172 2.243 1.00 97.25 119 ALA A N 1
ATOM 949 C CA . ALA A 1 119 ? -7.260 4.921 1.170 1.00 97.25 119 ALA A CA 1
ATOM 950 C C . ALA A 1 119 ? -5.890 4.327 0.796 1.00 97.25 119 ALA A C 1
ATOM 952 O O . ALA A 1 119 ? -5.595 4.186 -0.394 1.00 97.25 119 ALA A O 1
ATOM 953 N N . ASP A 1 120 ? -5.073 3.940 1.778 1.00 96.12 120 ASP A N 1
ATOM 954 C CA . ASP A 1 120 ? -3.783 3.281 1.536 1.00 96.12 120 ASP A CA 1
ATOM 955 C C . ASP A 1 120 ? -3.952 1.904 0.876 1.00 96.12 120 ASP A C 1
ATOM 957 O O . ASP A 1 120 ? -3.236 1.579 -0.077 1.00 96.12 120 ASP A O 1
ATOM 961 N N . PHE A 1 121 ? -4.949 1.131 1.308 1.00 97.31 121 PHE A N 1
ATOM 962 C CA . PHE A 1 121 ? -5.322 -0.142 0.695 1.00 97.31 121 PHE A CA 1
ATOM 963 C C . PHE A 1 121 ? -5.745 0.023 -0.774 1.00 97.31 121 PHE A C 1
ATOM 965 O O . PHE A 1 121 ? -5.264 -0.687 -1.659 1.00 97.31 121 PHE A O 1
ATOM 972 N N . ASN A 1 122 ? -6.581 1.019 -1.071 1.00 97.38 122 ASN A N 1
ATOM 973 C CA . ASN A 1 122 ? -7.007 1.316 -2.439 1.00 97.38 122 ASN A CA 1
ATOM 974 C C . ASN A 1 122 ? -5.840 1.770 -3.332 1.00 97.38 122 ASN A C 1
ATOM 976 O O . ASN A 1 122 ? -5.796 1.439 -4.518 1.00 97.38 122 ASN A O 1
ATOM 980 N N . GLN A 1 123 ? -4.862 2.495 -2.779 1.00 97.62 123 GLN A N 1
ATOM 981 C CA . GLN A 1 123 ? -3.642 2.843 -3.513 1.00 97.62 123 GLN A CA 1
ATOM 982 C C . GLN A 1 123 ? -2.800 1.607 -3.847 1.00 97.62 123 GLN A C 1
ATOM 984 O O . GLN A 1 123 ? -2.234 1.541 -4.938 1.00 97.62 123 GLN A O 1
ATOM 989 N N . LEU A 1 124 ? -2.719 0.628 -2.941 1.00 97.75 124 LEU A N 1
ATOM 990 C CA . LEU A 1 124 ? -2.053 -0.650 -3.205 1.00 97.75 124 LEU A CA 1
ATOM 991 C C . LEU A 1 124 ? -2.737 -1.419 -4.337 1.00 97.75 124 LEU A C 1
ATOM 993 O O . LEU A 1 124 ? -2.049 -1.878 -5.249 1.00 97.75 124 LEU A O 1
ATOM 997 N N . ALA A 1 125 ? -4.071 -1.468 -4.341 1.00 97.12 125 ALA A N 1
ATOM 998 C CA . ALA A 1 125 ? -4.844 -2.089 -5.415 1.00 97.12 125 ALA A CA 1
ATOM 999 C C . ALA A 1 125 ? -4.608 -1.409 -6.775 1.00 97.12 125 ALA A C 1
ATOM 1001 O O . ALA A 1 125 ? -4.439 -2.073 -7.800 1.00 97.12 125 ALA A O 1
ATOM 1002 N N . GLU A 1 126 ? -4.545 -0.075 -6.802 1.00 96.94 126 GLU A N 1
ATOM 1003 C CA . GLU A 1 126 ? -4.261 0.670 -8.030 1.00 96.94 126 GLU A CA 1
ATOM 1004 C C . GLU A 1 126 ? -2.825 0.438 -8.527 1.00 96.94 126 GLU A C 1
ATOM 1006 O O . GLU A 1 126 ? -2.615 0.260 -9.729 1.00 96.94 126 GLU A O 1
ATOM 1011 N N . LEU A 1 127 ? -1.841 0.382 -7.624 1.00 96.31 127 LEU A N 1
ATOM 1012 C CA . LEU A 1 127 ? -0.460 0.035 -7.972 1.00 96.31 127 LEU A CA 1
ATOM 1013 C C . LEU A 1 127 ? -0.362 -1.383 -8.540 1.00 96.31 127 LEU A C 1
ATOM 1015 O O . LEU A 1 127 ? 0.286 -1.575 -9.568 1.00 96.31 127 LEU A O 1
ATOM 1019 N N . ASP A 1 128 ? -1.028 -2.357 -7.921 1.00 95.62 128 ASP A N 1
ATOM 1020 C CA . ASP A 1 128 ? -1.081 -3.737 -8.410 1.00 95.62 128 ASP A CA 1
ATOM 1021 C C . ASP A 1 128 ? -1.711 -3.815 -9.810 1.00 95.62 128 ASP A C 1
ATOM 1023 O O . ASP A 1 128 ? -1.150 -4.431 -10.719 1.00 95.62 128 ASP A O 1
ATOM 1027 N N . ARG A 1 129 ? -2.813 -3.093 -10.046 1.00 94.62 129 ARG A N 1
ATOM 1028 C CA . ARG A 1 129 ? -3.443 -2.995 -11.371 1.00 94.62 129 ARG A CA 1
ATOM 1029 C C . ARG A 1 129 ? -2.497 -2.397 -12.413 1.00 94.62 129 ARG A C 1
ATOM 1031 O O . ARG A 1 129 ? -2.420 -2.901 -13.538 1.00 94.62 129 ARG A O 1
ATOM 1038 N N . GLN A 1 130 ? -1.769 -1.338 -12.057 1.00 94.12 130 GLN A N 1
ATOM 1039 C CA . GLN A 1 130 ? -0.768 -0.739 -12.939 1.00 94.12 130 GLN A CA 1
ATOM 1040 C C . GLN A 1 130 ? 0.352 -1.729 -13.243 1.00 94.12 130 GLN A C 1
ATOM 1042 O O . GLN A 1 130 ? 0.655 -1.931 -14.414 1.00 94.12 130 GLN A O 1
ATOM 1047 N N . ILE A 1 131 ? 0.907 -2.398 -12.234 1.00 93.44 131 ILE A N 1
ATOM 1048 C CA . ILE A 1 131 ? 1.938 -3.431 -12.385 1.00 93.44 131 ILE A CA 1
ATOM 1049 C C . ILE A 1 131 ? 1.457 -4.553 -13.315 1.00 93.44 131 ILE A C 1
ATOM 1051 O O . ILE A 1 131 ? 2.138 -4.876 -14.289 1.00 93.44 131 ILE A O 1
ATOM 1055 N N . LYS A 1 132 ? 0.256 -5.096 -13.090 1.00 91.31 132 LYS A N 1
ATOM 1056 C CA . LYS A 1 132 ? -0.334 -6.158 -13.921 1.00 91.31 132 LYS A CA 1
ATOM 1057 C C . LYS A 1 132 ? -0.501 -5.729 -15.385 1.00 91.31 132 LYS A C 1
ATOM 1059 O O . LYS A 1 132 ? -0.324 -6.553 -16.280 1.00 91.31 132 LYS A O 1
ATOM 1064 N N . SER A 1 133 ? -0.735 -4.440 -15.664 1.00 91.88 133 SER A N 1
ATOM 1065 C CA . SER A 1 133 ? -0.799 -3.921 -17.044 1.00 91.88 133 SER A CA 1
ATOM 1066 C C . SER A 1 133 ? 0.524 -4.054 -17.821 1.00 91.88 133 SER A C 1
ATOM 1068 O O . SER A 1 133 ? 0.517 -4.155 -19.051 1.00 91.88 133 SER A O 1
ATOM 1070 N N . TYR A 1 134 ? 1.659 -4.147 -17.118 1.00 88.69 134 TYR A N 1
ATOM 1071 C CA . TYR A 1 134 ? 2.977 -4.397 -17.708 1.00 88.69 134 TYR A CA 1
ATOM 1072 C C . TYR A 1 134 ? 3.238 -5.881 -18.026 1.00 88.69 134 TYR A C 1
ATOM 1074 O O . TYR A 1 134 ? 4.312 -6.205 -18.526 1.00 88.69 134 TYR A O 1
ATOM 1082 N N . HIS A 1 135 ? 2.270 -6.782 -17.793 1.00 84.50 135 HIS A N 1
ATOM 1083 C CA . HIS A 1 135 ? 2.383 -8.229 -18.054 1.00 84.50 135 HIS A CA 1
ATOM 1084 C C . HIS A 1 135 ? 3.589 -8.884 -17.356 1.00 84.50 135 HIS A C 1
ATOM 1086 O O . HIS A 1 135 ? 4.196 -9.828 -17.866 1.00 84.50 135 HIS A O 1
ATOM 1092 N N . VAL A 1 136 ? 3.947 -8.366 -16.182 1.00 80.44 136 VAL A N 1
ATOM 1093 C CA . VAL A 1 136 ? 5.012 -8.905 -15.335 1.00 80.44 136 VAL A CA 1
ATOM 1094 C C . VAL A 1 136 ? 4.451 -9.916 -14.342 1.00 80.44 136 VAL A C 1
ATOM 1096 O O . VAL A 1 136 ? 3.311 -9.802 -13.902 1.00 80.44 136 VAL A O 1
ATOM 1099 N N . VAL A 1 137 ? 5.249 -10.937 -14.025 1.00 73.88 137 VAL A N 1
ATOM 1100 C CA . VAL A 1 137 ? 4.756 -12.147 -13.345 1.00 73.88 137 VAL A CA 1
ATOM 1101 C C . VAL A 1 137 ? 4.702 -11.986 -11.825 1.00 73.88 137 VAL A C 1
ATOM 1103 O O . VAL A 1 137 ? 3.783 -12.493 -11.196 1.00 73.88 137 VAL A O 1
ATOM 1106 N N . SER A 1 138 ? 5.686 -11.312 -11.223 1.00 86.44 138 SER A N 1
ATOM 1107 C CA . SER A 1 138 ? 5.746 -11.117 -9.772 1.00 86.44 138 SER A CA 1
ATOM 1108 C C . SER A 1 138 ? 6.710 -9.992 -9.395 1.00 86.44 138 SER A C 1
ATOM 1110 O O . SER A 1 138 ? 7.661 -9.711 -10.131 1.00 86.44 138 SER A O 1
ATOM 1112 N N . ASN A 1 139 ? 6.462 -9.360 -8.249 1.00 92.44 139 ASN A N 1
ATOM 1113 C CA . ASN A 1 139 ? 7.318 -8.332 -7.673 1.00 92.44 139 ASN A CA 1
ATOM 1114 C C . ASN A 1 139 ? 8.493 -8.991 -6.917 1.00 92.44 139 ASN A C 1
ATOM 1116 O O . ASN A 1 139 ? 8.254 -9.695 -5.940 1.00 92.44 139 ASN A O 1
ATOM 1120 N N . PRO A 1 140 ? 9.763 -8.770 -7.307 1.00 94.19 140 PRO A N 1
ATOM 1121 C CA . PRO A 1 140 ? 10.906 -9.409 -6.650 1.00 94.19 140 PRO A CA 1
ATOM 1122 C C . PRO A 1 140 ? 11.276 -8.782 -5.295 1.00 94.19 140 PRO A C 1
ATOM 1124 O O . PRO A 1 140 ? 12.108 -9.334 -4.580 1.00 94.19 140 PRO A O 1
ATOM 1127 N N . TYR A 1 141 ? 10.699 -7.630 -4.941 1.00 96.50 141 TYR A N 1
ATOM 1128 C CA . TYR A 1 141 ? 11.057 -6.868 -3.739 1.00 96.50 141 TYR A CA 1
ATOM 1129 C C . TYR A 1 141 ? 10.141 -7.134 -2.546 1.00 96.50 141 TYR A C 1
ATOM 1131 O O . TYR A 1 141 ? 10.361 -6.585 -1.466 1.00 96.50 141 TYR A O 1
ATOM 1139 N N . THR A 1 142 ? 9.101 -7.944 -2.721 1.00 96.69 142 THR A N 1
ATOM 1140 C CA . THR A 1 142 ? 8.188 -8.303 -1.641 1.00 96.69 142 THR A CA 1
ATOM 1141 C C . THR A 1 142 ? 7.508 -9.635 -1.918 1.00 96.69 142 THR A C 1
ATOM 1143 O O . THR A 1 142 ? 7.315 -10.019 -3.066 1.00 96.69 142 THR A O 1
ATOM 1146 N N . TRP A 1 143 ? 7.137 -10.334 -0.852 1.00 95.25 143 TRP A N 1
ATOM 1147 C CA . TRP A 1 143 ? 6.306 -11.532 -0.909 1.00 95.25 143 TRP A CA 1
ATOM 1148 C C . TRP A 1 143 ? 4.811 -11.215 -0.744 1.00 95.25 143 TRP A C 1
ATOM 1150 O O . TRP A 1 143 ? 3.982 -12.101 -0.933 1.00 95.25 143 TRP A O 1
ATOM 1160 N N . PHE A 1 144 ? 4.457 -9.967 -0.410 1.00 95.56 144 PHE A N 1
ATOM 1161 C CA . PHE A 1 144 ? 3.067 -9.537 -0.300 1.00 95.56 144 PHE A CA 1
ATOM 1162 C C . PHE A 1 144 ? 2.416 -9.471 -1.682 1.00 95.56 144 PHE A C 1
ATOM 1164 O O . PHE A 1 144 ? 2.943 -8.837 -2.599 1.00 95.56 144 PHE A O 1
ATOM 1171 N N . THR A 1 145 ? 1.243 -10.084 -1.814 1.00 94.94 145 THR A N 1
ATOM 1172 C CA . THR A 1 145 ? 0.385 -9.976 -2.998 1.00 94.94 145 THR A CA 1
ATOM 1173 C C . THR A 1 145 ? -0.884 -9.214 -2.652 1.00 94.94 145 THR A C 1
ATOM 1175 O O . THR A 1 145 ? -1.302 -9.190 -1.493 1.00 94.94 145 THR A O 1
ATOM 1178 N N . MET A 1 146 ? -1.522 -8.599 -3.650 1.00 95.69 146 MET A N 1
ATOM 1179 C CA . MET A 1 146 ? -2.787 -7.898 -3.421 1.00 95.69 146 MET A CA 1
ATOM 11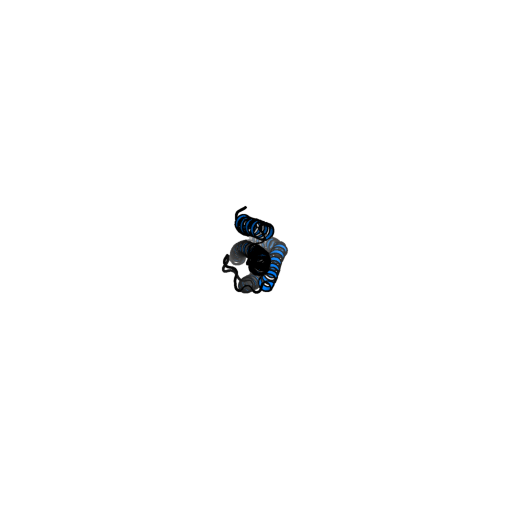80 C C . MET A 1 146 ? -3.866 -8.852 -2.893 1.00 95.69 146 MET A C 1
ATOM 1182 O O . MET A 1 146 ? -4.630 -8.489 -2.007 1.00 95.69 146 MET A O 1
ATOM 1186 N N . GLU A 1 147 ? -3.874 -10.099 -3.363 1.00 95.00 147 GLU A N 1
ATOM 1187 C CA . GLU A 1 147 ? -4.816 -11.129 -2.925 1.00 95.00 147 GLU A CA 1
ATOM 1188 C C . GLU A 1 147 ? -4.649 -11.468 -1.431 1.00 95.00 147 GLU A C 1
ATOM 1190 O O . GLU A 1 147 ? -5.642 -11.615 -0.721 1.00 95.00 147 GLU A O 1
ATOM 1195 N N . ALA A 1 148 ? -3.410 -11.537 -0.928 1.00 95.00 148 ALA A N 1
ATOM 1196 C CA . ALA A 1 148 ? -3.149 -11.753 0.497 1.00 95.00 148 ALA A CA 1
ATOM 1197 C C . ALA A 1 148 ? -3.562 -10.535 1.341 1.00 95.00 148 ALA A C 1
ATOM 1199 O O . ALA A 1 148 ? -4.147 -10.688 2.411 1.00 95.00 148 ALA A O 1
ATOM 1200 N N . LEU A 1 149 ? -3.310 -9.319 0.845 1.00 96.38 149 LEU A N 1
ATOM 1201 C CA . LEU A 1 149 ? -3.715 -8.085 1.523 1.00 96.38 149 LEU A CA 1
ATOM 1202 C C . LEU A 1 149 ? -5.243 -7.913 1.565 1.00 96.38 149 LEU A C 1
ATOM 1204 O O . LEU A 1 149 ? -5.788 -7.383 2.529 1.00 96.38 149 LEU A O 1
ATOM 1208 N N . GLU A 1 150 ? -5.961 -8.369 0.537 1.00 97.12 150 GLU A N 1
ATOM 1209 C CA . GLU A 1 150 ? -7.427 -8.417 0.551 1.00 97.12 150 GLU A CA 1
ATOM 1210 C C . GLU A 1 150 ? -7.958 -9.346 1.646 1.00 97.12 150 GLU A C 1
ATOM 1212 O O . GLU A 1 150 ? -8.970 -9.041 2.284 1.00 97.12 150 GLU A O 1
ATOM 1217 N N . GLU A 1 151 ? -7.293 -10.478 1.872 1.00 96.31 151 GLU A N 1
ATOM 1218 C CA . GLU A 1 151 ? -7.657 -11.412 2.933 1.00 96.31 151 GLU A CA 1
ATOM 1219 C C . GLU A 1 151 ? -7.404 -10.817 4.323 1.00 96.31 151 GLU A C 1
ATOM 1221 O O . GLU A 1 151 ? -8.309 -10.856 5.162 1.00 96.31 151 GLU A O 1
ATOM 1226 N N . THR A 1 152 ? -6.247 -10.185 4.552 1.00 94.44 152 THR A N 1
ATOM 1227 C CA . THR A 1 152 ? -5.965 -9.504 5.830 1.00 94.44 152 THR A CA 1
ATOM 1228 C C . THR A 1 152 ? -6.949 -8.364 6.084 1.00 94.44 152 THR A C 1
ATOM 1230 O O . THR A 1 152 ? -7.503 -8.262 7.179 1.00 94.44 152 THR A O 1
ATOM 1233 N N . TRP A 1 153 ? -7.287 -7.571 5.062 1.00 96.44 153 TRP A N 1
ATOM 1234 C CA . TRP A 1 153 ? -8.305 -6.525 5.182 1.00 96.44 153 TRP A CA 1
ATOM 1235 C C . TRP A 1 153 ? -9.683 -7.091 5.545 1.00 96.44 153 TRP A C 1
ATOM 1237 O O . TRP A 1 153 ? -10.362 -6.567 6.429 1.00 96.44 153 TRP A O 1
ATOM 1247 N N . ARG A 1 154 ? -10.107 -8.196 4.917 1.00 96.69 154 ARG A N 1
ATOM 1248 C CA . ARG A 1 154 ? -11.364 -8.877 5.277 1.00 96.69 154 ARG A CA 1
ATOM 1249 C C . ARG A 1 154 ? -11.340 -9.408 6.709 1.00 96.69 154 ARG A C 1
ATOM 1251 O O . ARG A 1 154 ? -12.358 -9.301 7.395 1.00 96.69 154 ARG A O 1
ATOM 1258 N N . ASN A 1 155 ? -10.211 -9.957 7.157 1.00 95.56 155 ASN A N 1
ATOM 1259 C CA . ASN A 1 155 ? -10.043 -10.414 8.534 1.00 95.56 155 ASN A CA 1
ATOM 1260 C C . ASN A 1 155 ? -10.169 -9.247 9.525 1.00 95.56 155 ASN A C 1
ATOM 1262 O O . ASN A 1 155 ? -10.942 -9.345 10.476 1.00 95.56 155 ASN A O 1
ATOM 1266 N N . LEU A 1 156 ? -9.538 -8.101 9.243 1.00 95.88 156 LEU A N 1
ATOM 1267 C CA . LEU A 1 156 ? -9.663 -6.897 10.070 1.00 95.88 156 LEU A CA 1
ATOM 1268 C C . LEU A 1 156 ? -11.128 -6.487 10.258 1.00 95.88 156 LEU A C 1
ATOM 1270 O O . LEU A 1 156 ? -11.586 -6.257 11.374 1.00 95.88 156 LEU A O 1
ATOM 1274 N N . GLN A 1 157 ? -11.895 -6.448 9.164 1.00 95.88 157 GLN A N 1
ATOM 1275 C CA . GLN A 1 157 ? -13.319 -6.094 9.201 1.00 95.88 157 GLN A CA 1
ATOM 1276 C C . GLN A 1 157 ? -14.148 -7.059 10.058 1.00 95.88 157 GLN A C 1
ATOM 1278 O O . GLN A 1 157 ? -15.175 -6.666 10.617 1.00 95.88 157 GLN A O 1
ATOM 1283 N N . LYS A 1 158 ? -13.738 -8.327 10.151 1.00 96.88 158 LYS A N 1
ATOM 1284 C CA . LYS A 1 158 ? -14.364 -9.311 11.036 1.00 96.88 158 LYS A CA 1
ATOM 1285 C C . LYS A 1 158 ? -13.998 -9.040 12.497 1.00 96.88 158 LYS A C 1
ATOM 1287 O O . LYS A 1 158 ? -14.909 -8.937 13.314 1.00 96.88 158 LYS A O 1
ATOM 1292 N N . ILE A 1 159 ? -12.713 -8.854 12.794 1.00 96.88 159 ILE A N 1
ATOM 1293 C CA . ILE A 1 159 ? -12.208 -8.585 14.149 1.00 96.88 159 ILE A CA 1
ATOM 1294 C C . ILE A 1 159 ? -12.851 -7.320 14.732 1.00 96.88 159 ILE A C 1
ATOM 1296 O O . ILE A 1 159 ? -13.319 -7.337 15.865 1.00 96.88 159 ILE A O 1
ATOM 1300 N N . ILE A 1 160 ? -12.978 -6.248 13.943 1.00 96.56 160 ILE A N 1
ATOM 1301 C CA . ILE A 1 160 ? -13.651 -5.008 14.369 1.00 96.56 160 ILE A CA 1
ATOM 1302 C C . ILE A 1 160 ? -15.088 -5.289 14.835 1.00 96.56 160 ILE A C 1
ATOM 1304 O O . ILE A 1 160 ? -15.510 -4.835 15.896 1.00 96.56 160 ILE A O 1
ATOM 1308 N N . LYS A 1 161 ? -15.853 -6.080 14.073 1.00 96.69 161 LYS A N 1
ATOM 1309 C CA . LYS A 1 161 ? -17.239 -6.426 14.438 1.00 96.69 161 LYS A CA 1
ATOM 1310 C C . LYS A 1 161 ? -17.308 -7.285 15.698 1.00 96.69 161 LYS A C 1
ATOM 1312 O O . LYS A 1 161 ? -18.232 -7.127 16.495 1.00 96.69 161 LYS A O 1
ATOM 1317 N N . GLU A 1 162 ? -16.363 -8.204 15.867 1.00 97.19 162 GLU A N 1
ATOM 1318 C CA . GLU A 1 162 ? -16.261 -9.037 17.067 1.00 97.19 162 GLU A CA 1
ATOM 1319 C C . GLU A 1 162 ? -15.940 -8.175 18.295 1.00 97.19 162 GLU A C 1
ATOM 1321 O O . GLU A 1 162 ? -16.660 -8.248 19.293 1.00 97.19 162 GLU A O 1
ATOM 1326 N N . ARG A 1 163 ? -14.972 -7.260 18.175 1.00 97.62 163 ARG A N 1
ATOM 1327 C CA . ARG A 1 163 ? -14.614 -6.282 19.206 1.00 97.62 163 ARG A CA 1
ATOM 1328 C C . ARG A 1 163 ? -15.798 -5.410 19.621 1.00 97.62 163 ARG A C 1
ATOM 1330 O O . ARG A 1 163 ? -16.043 -5.228 20.813 1.00 97.62 163 ARG A O 1
ATOM 1337 N N . GLU A 1 164 ? -16.573 -4.905 18.663 1.00 97.06 164 GLU A N 1
ATOM 1338 C CA . GLU A 1 164 ? -17.790 -4.130 18.941 1.00 97.06 164 GLU A CA 1
ATOM 1339 C C . GLU A 1 164 ? -18.805 -4.920 19.769 1.00 97.06 164 GLU A C 1
ATOM 1341 O O . GLU A 1 164 ? -19.395 -4.388 20.713 1.00 97.06 164 GLU A O 1
ATOM 1346 N N . LEU A 1 165 ? -19.008 -6.195 19.432 1.00 97.19 165 LEU A N 1
ATOM 1347 C CA . LEU A 1 165 ? -19.923 -7.066 20.160 1.00 97.19 165 LEU A CA 1
ATOM 1348 C C . LEU A 1 165 ? -19.440 -7.308 21.597 1.00 97.19 165 LEU A C 1
ATOM 1350 O O . LEU A 1 165 ? -20.253 -7.311 22.524 1.00 97.19 165 LEU A O 1
ATOM 1354 N N . GLU A 1 166 ? -18.140 -7.519 21.791 1.00 97.75 166 GLU A N 1
ATOM 1355 C CA . GLU A 1 166 ? -17.544 -7.702 23.116 1.00 97.75 166 GLU A CA 1
ATOM 1356 C C . GLU A 1 166 ? -17.674 -6.449 23.982 1.00 97.75 166 GLU A C 1
ATOM 1358 O O . GLU A 1 166 ? -18.156 -6.542 25.113 1.00 97.75 166 GLU A O 1
ATOM 1363 N N . LEU A 1 167 ? -17.364 -5.272 23.432 1.00 97.88 167 LEU A N 1
ATOM 1364 C CA . LEU A 1 167 ? -17.540 -3.989 24.117 1.00 97.88 167 LEU A CA 1
ATOM 1365 C C . LEU A 1 167 ? -19.002 -3.755 24.523 1.00 97.88 167 LEU A C 1
ATOM 1367 O O . LEU A 1 167 ? -19.279 -3.299 25.632 1.00 97.88 167 LEU A O 1
ATOM 1371 N N . GLN A 1 168 ? -19.962 -4.105 23.661 1.00 97.56 168 GLN A N 1
ATOM 1372 C CA . GLN A 1 168 ? -21.387 -3.988 23.985 1.00 97.56 168 GLN A CA 1
ATOM 1373 C C . GLN A 1 168 ? -21.826 -4.942 25.100 1.00 97.56 168 GLN A C 1
ATOM 1375 O O . GLN A 1 168 ? -22.635 -4.562 25.948 1.00 97.56 168 GLN A O 1
ATOM 1380 N N . LYS A 1 169 ? -21.331 -6.184 25.102 1.00 97.25 169 LYS A N 1
ATOM 1381 C CA . LYS A 1 169 ? -21.623 -7.150 26.170 1.00 97.25 169 LYS A CA 1
ATOM 1382 C C . LYS A 1 169 ? -21.048 -6.680 27.501 1.00 97.25 169 LYS A C 1
ATOM 1384 O O . LYS A 1 169 ? -21.753 -6.713 28.508 1.00 97.25 169 LYS A O 1
ATOM 1389 N N . GLU A 1 170 ? -19.805 -6.209 27.491 1.00 97.94 170 GLU A N 1
ATOM 1390 C CA . GLU A 1 170 ? -19.139 -5.718 28.692 1.00 97.94 170 GLU A CA 1
ATOM 1391 C C . GLU A 1 170 ? -19.819 -4.461 29.248 1.00 97.94 170 GLU A C 1
ATOM 1393 O O . GLU A 1 170 ? -20.034 -4.370 30.454 1.00 97.94 170 GLU A O 1
ATOM 1398 N N . GLN A 1 171 ? -20.267 -3.545 28.382 1.00 97.50 171 GLN A N 1
ATOM 1399 C CA . GLN A 1 171 ? -21.065 -2.381 28.784 1.00 97.50 171 GLN A CA 1
ATOM 1400 C C . GLN A 1 171 ? -22.307 -2.790 29.578 1.00 97.50 171 GLN A C 1
ATOM 1402 O O . GLN A 1 171 ? -22.517 -2.287 30.679 1.00 97.50 171 GLN A O 1
ATOM 1407 N N . ARG A 1 172 ? -23.107 -3.724 29.046 1.00 97.44 172 ARG A N 1
ATOM 1408 C CA . ARG A 1 172 ? -24.322 -4.195 29.730 1.00 97.44 172 ARG A CA 1
ATOM 1409 C C . ARG A 1 172 ? -23.991 -4.819 31.082 1.00 97.44 172 ARG A C 1
ATOM 1411 O O . ARG A 1 172 ? -24.660 -4.528 32.066 1.00 97.44 172 ARG A O 1
ATOM 1418 N N . ARG A 1 173 ? -22.921 -5.619 31.146 1.00 97.50 173 ARG A N 1
ATOM 1419 C CA . ARG A 1 173 ? -22.443 -6.222 32.398 1.00 97.50 173 ARG A CA 1
ATOM 1420 C C . ARG A 1 173 ? -22.091 -5.156 33.440 1.00 97.50 173 ARG A C 1
ATOM 1422 O O . ARG A 1 173 ? -22.452 -5.305 34.604 1.00 97.50 173 ARG A O 1
ATOM 1429 N N . GLN A 1 174 ? -21.399 -4.086 33.044 1.00 98.06 174 GLN A N 1
ATOM 1430 C CA . GLN A 1 174 ? -21.046 -2.997 33.961 1.00 98.06 174 GLN A CA 1
ATOM 1431 C C . GLN A 1 174 ? -22.265 -2.181 34.402 1.00 98.06 174 GLN A C 1
ATOM 1433 O O . GLN A 1 174 ? -22.349 -1.818 35.571 1.00 98.06 174 GLN A O 1
ATOM 1438 N N . GLU A 1 175 ? -23.229 -1.937 33.513 1.00 97.81 175 GLU A N 1
ATOM 1439 C CA . GLU A 1 175 ? -24.491 -1.263 33.853 1.00 97.81 175 GLU A CA 1
ATOM 1440 C C . GLU A 1 175 ? -25.317 -2.071 34.862 1.00 97.81 175 GLU A C 1
ATOM 1442 O O . GLU A 1 175 ? -25.819 -1.519 35.841 1.00 97.81 175 GLU A O 1
ATOM 1447 N N . GLU A 1 176 ? -25.417 -3.388 34.667 1.00 97.62 176 GLU A N 1
ATOM 1448 C CA . GLU A 1 176 ? -26.084 -4.293 35.606 1.00 97.62 176 GLU A CA 1
ATOM 1449 C C . GLU A 1 176 ? -25.362 -4.337 36.959 1.00 97.62 176 GLU A C 1
ATOM 1451 O O . GLU A 1 176 ? -26.002 -4.227 38.007 1.00 97.62 176 GLU A O 1
ATOM 1456 N N . ASN A 1 177 ? -24.029 -4.435 36.953 1.00 97.44 177 ASN A N 1
ATOM 1457 C CA . ASN A 1 177 ? -23.226 -4.415 38.175 1.00 97.44 177 ASN A CA 1
ATOM 1458 C C . ASN A 1 177 ? -23.396 -3.107 38.956 1.00 97.44 177 ASN A C 1
ATOM 1460 O O . ASN A 1 177 ? -23.529 -3.138 40.180 1.00 97.44 177 ASN A O 1
ATOM 1464 N N . ASP A 1 178 ? -23.382 -1.962 38.273 1.00 97.12 178 ASP A N 1
ATOM 1465 C CA . ASP A 1 178 ? -23.555 -0.658 38.911 1.00 97.12 178 ASP A CA 1
ATOM 1466 C C . ASP A 1 178 ? -24.959 -0.511 39.508 1.00 97.12 178 ASP A C 1
ATOM 1468 O O . ASP A 1 178 ? -25.104 -0.121 40.667 1.00 97.12 178 ASP A O 1
ATOM 1472 N N . LYS A 1 179 ? -25.991 -0.950 38.779 1.00 97.75 179 LYS A N 1
ATOM 1473 C CA . LYS A 1 179 ? -27.362 -0.999 39.292 1.00 97.75 179 LYS A CA 1
ATOM 1474 C C . LYS A 1 179 ? -27.462 -1.832 40.575 1.00 97.75 179 LYS A C 1
ATOM 1476 O O . LYS A 1 179 ? -28.017 -1.355 41.563 1.00 97.75 179 LYS A O 1
ATOM 1481 N N . LEU A 1 180 ? -26.879 -3.033 40.597 1.00 97.88 180 LEU A N 1
ATOM 1482 C CA . LEU A 1 180 ? -26.866 -3.890 41.789 1.00 97.88 180 LEU A CA 1
ATOM 1483 C C . LEU A 1 180 ? -26.128 -3.235 42.968 1.00 97.88 180 LEU A C 1
ATOM 1485 O O . LEU A 1 180 ? -26.568 -3.355 44.112 1.00 97.88 180 LEU A O 1
ATOM 1489 N N . ARG A 1 181 ? -25.029 -2.511 42.710 1.00 97.19 181 ARG A N 1
ATOM 1490 C CA . ARG A 1 181 ? -24.310 -1.745 43.745 1.00 97.19 181 ARG A CA 1
ATOM 1491 C C . ARG A 1 181 ? -25.181 -0.631 44.323 1.00 97.19 181 ARG A C 1
ATOM 1493 O O . ARG A 1 181 ? -25.210 -0.463 45.542 1.00 97.19 181 ARG A O 1
ATOM 1500 N N . GLN A 1 182 ? -25.900 0.104 43.475 1.00 97.38 182 GLN A N 1
ATOM 1501 C CA . GLN A 1 182 ? -26.809 1.169 43.902 1.00 97.38 182 GLN A CA 1
ATOM 1502 C C . GLN A 1 182 ? -27.983 0.620 44.726 1.00 97.38 182 GLN A C 1
ATOM 1504 O O . GLN A 1 182 ? -28.271 1.151 45.797 1.00 97.38 182 GLN A O 1
ATOM 1509 N N . GLU A 1 183 ? -28.623 -0.463 44.275 1.00 97.69 183 GLU A N 1
ATOM 1510 C CA . GLU A 1 183 ? -29.720 -1.127 44.997 1.00 97.69 183 GLU A CA 1
ATOM 1511 C C . GLU A 1 183 ? -29.259 -1.641 46.365 1.00 97.69 183 GLU A C 1
ATOM 1513 O O . GLU A 1 183 ? -29.901 -1.380 47.386 1.00 97.69 183 GLU A O 1
ATOM 1518 N N . PHE A 1 184 ? -28.102 -2.310 46.417 1.00 98.00 184 PHE A N 1
ATOM 1519 C CA . PHE A 1 184 ? -27.524 -2.762 47.678 1.00 98.00 184 PHE A CA 1
ATOM 1520 C C . PHE A 1 184 ? -27.255 -1.592 48.628 1.00 98.00 184 PHE A C 1
ATOM 1522 O O . PHE A 1 184 ? -27.634 -1.660 49.796 1.00 98.00 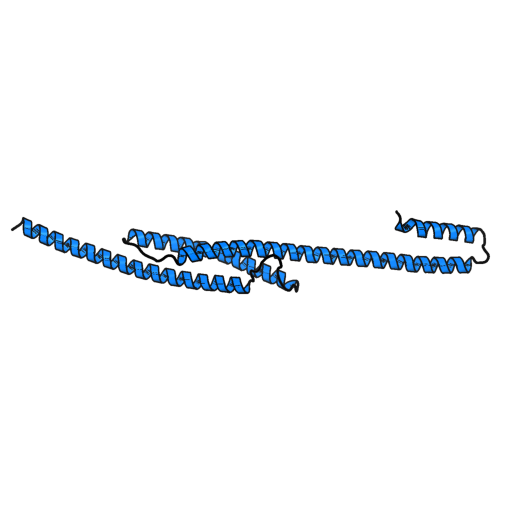184 PHE A O 1
ATOM 1529 N N . ALA A 1 185 ? -26.644 -0.507 48.141 1.00 97.81 185 ALA A N 1
ATOM 1530 C CA . ALA A 1 185 ? -26.362 0.671 48.956 1.00 97.81 185 ALA A CA 1
ATOM 1531 C C . ALA A 1 185 ? -27.646 1.297 49.522 1.00 97.81 185 ALA A C 1
ATOM 1533 O O . ALA A 1 185 ? -27.685 1.643 50.700 1.00 97.81 185 ALA A O 1
ATOM 1534 N N . GLN A 1 186 ? -28.712 1.398 48.723 1.00 97.56 186 GLN A N 1
ATOM 1535 C CA . GLN A 1 186 ? -30.010 1.903 49.183 1.00 97.56 186 GLN A CA 1
ATOM 1536 C C . GLN A 1 186 ? -30.577 1.049 50.323 1.00 97.56 186 GLN A C 1
ATOM 1538 O O . GLN A 1 186 ? -30.929 1.582 51.377 1.00 97.56 186 GLN A O 1
ATOM 1543 N N . HIS A 1 187 ? -30.625 -0.274 50.143 1.00 97.38 187 HIS A N 1
ATOM 1544 C CA . HIS A 1 187 ? -31.150 -1.188 51.157 1.00 97.38 187 HIS A CA 1
ATOM 1545 C C . HIS A 1 187 ? -30.282 -1.231 52.419 1.00 97.38 187 HIS A C 1
ATOM 1547 O O . HIS A 1 187 ? -30.814 -1.188 53.528 1.00 97.38 187 HIS A O 1
ATOM 1553 N N . ALA A 1 188 ? -28.957 -1.273 52.268 1.00 97.31 188 ALA A N 1
ATOM 1554 C CA . ALA A 1 188 ? -28.021 -1.289 53.385 1.00 97.31 188 ALA A CA 1
ATOM 1555 C C . ALA A 1 188 ? -28.087 0.008 54.203 1.00 97.31 188 ALA A C 1
ATOM 1557 O O . ALA A 1 188 ? -28.110 -0.052 55.431 1.00 97.31 188 ALA A O 1
ATOM 1558 N N . ASN A 1 189 ? -28.181 1.169 53.545 1.00 96.44 189 ASN A N 1
ATOM 1559 C CA . ASN A 1 189 ? -28.302 2.460 54.224 1.00 96.44 189 ASN A CA 1
ATOM 1560 C C . ASN A 1 189 ? -29.633 2.585 54.976 1.00 96.44 189 ASN A C 1
ATOM 1562 O O . ASN A 1 189 ? -29.638 3.009 56.129 1.00 96.44 189 ASN A O 1
ATOM 1566 N N . ALA A 1 190 ? -30.746 2.165 54.363 1.00 96.31 190 ALA A N 1
ATOM 1567 C CA . ALA A 1 190 ? -32.051 2.149 55.025 1.00 96.31 190 ALA A CA 1
ATOM 1568 C C . ALA A 1 190 ? -32.057 1.220 56.253 1.00 96.31 190 ALA A C 1
ATOM 1570 O O . ALA A 1 190 ? -32.548 1.590 57.318 1.00 96.31 190 ALA A O 1
ATOM 1571 N N . PHE A 1 191 ? -31.460 0.030 56.126 1.00 96.56 191 PHE A N 1
ATOM 1572 C CA . PHE A 1 191 ? -31.321 -0.911 57.237 1.00 96.56 191 PHE A CA 1
ATOM 1573 C C . PHE A 1 191 ? -30.423 -0.365 58.355 1.00 96.56 191 PHE A C 1
ATOM 1575 O O . PHE A 1 191 ? -30.752 -0.491 59.533 1.00 96.56 191 PHE A O 1
ATOM 1582 N N . HIS A 1 192 ? -29.308 0.278 58.000 1.00 96.06 192 HIS A N 1
ATOM 1583 C CA . HIS A 1 192 ? -28.417 0.909 58.967 1.00 96.06 192 HIS A CA 1
ATOM 1584 C C . HIS A 1 192 ? -29.114 2.028 59.747 1.00 96.06 192 HIS A C 1
ATOM 1586 O O . HIS A 1 192 ? -28.971 2.094 60.964 1.00 96.06 192 HIS A O 1
ATOM 1592 N N . GLN A 1 193 ? -29.893 2.873 59.067 1.00 96.06 193 GLN A N 1
ATOM 1593 C CA . GLN A 1 193 ? -30.666 3.928 59.718 1.00 96.06 193 GLN A CA 1
ATOM 1594 C C . GLN A 1 193 ? -31.678 3.349 60.717 1.00 96.06 193 GLN A C 1
ATOM 1596 O O . GLN A 1 193 ? -31.733 3.799 61.857 1.00 96.06 193 GLN A O 1
ATOM 1601 N N . TRP A 1 194 ? -32.407 2.296 60.333 1.00 95.94 194 TRP A N 1
ATOM 1602 C CA . TRP A 1 194 ? -33.344 1.614 61.231 1.00 95.94 194 TRP A CA 1
ATOM 1603 C C . TRP A 1 194 ? -32.666 1.069 62.503 1.00 95.94 194 TRP A C 1
ATOM 1605 O O . TRP A 1 194 ? -33.220 1.196 63.595 1.00 95.94 194 TRP A O 1
ATOM 1615 N N . LEU A 1 195 ? -31.449 0.521 62.382 1.00 94.88 195 LEU A N 1
ATOM 1616 C CA . LEU A 1 195 ? -30.651 0.063 63.528 1.00 94.88 195 LEU A CA 1
ATOM 1617 C C . LEU A 1 195 ? -30.188 1.196 64.453 1.00 94.88 195 LEU A C 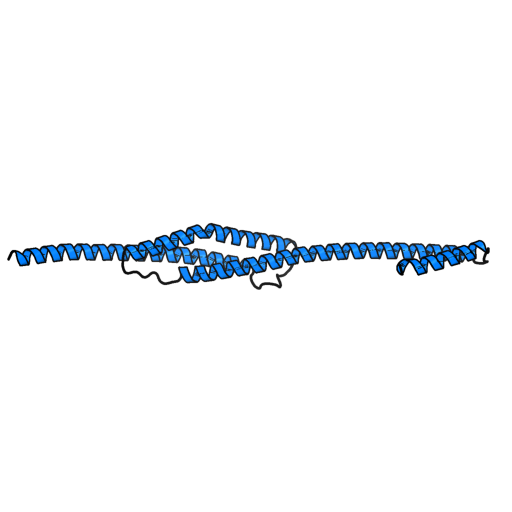1
ATOM 1619 O O . LEU A 1 195 ? -29.912 0.932 65.614 1.00 94.88 195 LEU A O 1
ATOM 1623 N N . GLN A 1 196 ? -30.035 2.425 63.953 1.00 93.81 196 GLN A N 1
ATOM 1624 C CA . GLN A 1 196 ? -29.678 3.572 64.797 1.00 93.81 196 GLN A CA 1
ATOM 1625 C C . GLN A 1 196 ? -30.889 4.177 65.516 1.00 93.81 196 GLN A C 1
ATOM 1627 O O . GLN A 1 196 ? -30.725 4.830 66.545 1.00 93.81 196 GLN A O 1
ATOM 1632 N N . GLU A 1 197 ? -32.088 3.985 64.966 1.00 91.75 197 GLU A N 1
ATOM 1633 C CA . GLU A 1 197 ? -33.350 4.485 65.521 1.00 91.75 197 GLU A CA 1
ATOM 1634 C C . GLU A 1 197 ? -33.995 3.518 66.537 1.00 91.75 197 GLU A C 1
ATOM 1636 O O . GLU A 1 197 ? -34.947 3.909 67.217 1.00 91.75 197 GLU A O 1
ATOM 1641 N N . THR A 1 198 ? -33.483 2.285 66.652 1.00 71.44 198 THR A N 1
ATOM 1642 C CA . THR A 1 198 ? -33.957 1.230 67.572 1.00 71.44 198 THR A CA 1
ATOM 1643 C C . THR A 1 198 ? -32.937 0.960 68.673 1.00 71.44 198 THR A C 1
ATOM 1645 O O . THR A 1 198 ? -33.361 0.820 69.843 1.00 71.44 198 THR A O 1
#

Organism: Cirrhinus mrigala (NCBI:txid683832)

pLDDT: mean 94.4, std 6.49, range [48.12, 98.12]

Sequence (198 aa):
AFQQEGITNITALKDQLLAAKHVQSKAIEARHATLMKRWNQLLSNSAARKKKLLEAQEHFRKVEDLFLTFAKKASAFNSWFENAEEDLTDPVRCNSLEEIRALRDAHDAFRSSLSSAEADFNQLAELDRQIKSYHVVSNPYTWFTMEALEETWRNLQKIIKERELELQKEQRRQEENDKLRQEFAQHANAFHQWLQET

Secondary structure (DSSP, 8-state):
-HHHHHHHHHHHHHHHHHHTT-TTHHHHHHHHHHHHHHHHHHHHHHHHHHHHHHHHHHHHHHHHHHHHHHHHHHHHHHHHHHHHHHHHHS----SSHHHHHHHHHHHHHHHHHHHHHHHHHHHHHHHHHHHHHTT----TT-S--HHHHHHHHHHHHHHHHHHHHHHHHHHHHHHHHHHHHHHHHHHHHHHHHHHHH-